Protein AF-A0A6V7L3B4-F1 (afdb_monomer)

Mean predicted aligned error: 3.83 Å

Radius of gyration: 18.86 Å; Cα contacts (8 Å, |Δi|>4): 214; chains: 1; bounding box: 35×42×60 Å

Organism: NCBI:txid1563983

InterPro domains:
  IPR006900 Sec23/Sec24, helical domain [PF04815] (103-175)
  IPR012990 Sec23/Sec24, beta-sandwich [PF08033] (1-89)
  IPR036175 Sec23/Sec24 helical domain superfamily [SSF81811] (103-176)
  IPR037364 Protein transport protein Sec23 [PTHR11141] (1-176)

Nearest PDB structures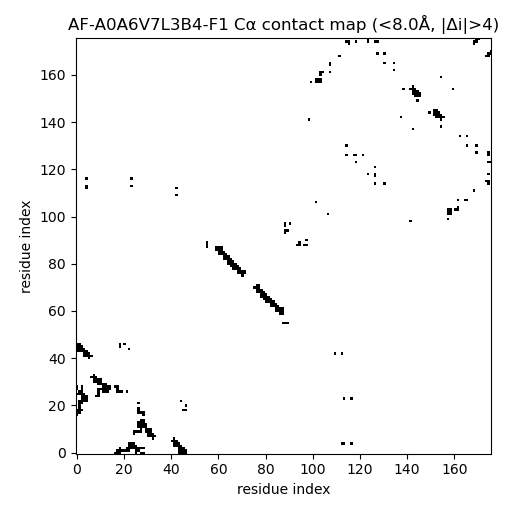 (foldseek):
  5kyn-assembly1_A  TM=9.825E-01  e=1.575E-20  Homo sapiens
  3eg9-assembly1_A  TM=9.794E-01  e=1.398E-19  Homo sapiens
  3efo-assembly1_A  TM=9.919E-01  e=1.680E-18  Homo sapiens
  5kyw-assembly1_A  TM=9.911E-01  e=1.488E-18  Homo sapiens
  5kyn-assembly2_B  TM=9.860E-01  e=6.006E-18  Homo sapiens

Solvent-accessible surface area (backbone atoms only — not comparable to full-atom values): 10643 Å² total; per-residue (Å²): 48,11,16,34,51,54,83,60,42,63,66,64,40,74,56,95,61,35,34,88,64,65,38,76,53,27,60,18,78,44,67,47,58,94,67,83,57,97,81,64,73,68,49,76,43,74,69,85,82,74,57,92,86,57,77,79,63,83,97,51,57,55,70,51,75,48,77,48,76,46,72,43,97,86,69,47,78,47,75,50,75,49,76,49,73,44,78,73,74,52,70,90,84,34,42,66,62,57,57,72,66,48,55,36,68,63,50,48,53,53,50,47,55,52,47,41,60,45,47,76,78,43,59,50,71,58,45,47,54,49,53,54,52,52,51,51,54,49,47,70,72,68,36,48,63,53,88,98,37,82,88,55,57,45,58,55,80,61,49,55,58,36,64,56,51,52,59,48,50,69,69,27,84,75,58,99

Structure (mmCIF, N/CA/C/O backbone):
data_AF-A0A6V7L3B4-F1
#
_entry.id   AF-A0A6V7L3B4-F1
#
loop_
_atom_site.group_PDB
_atom_site.id
_atom_site.type_symbol
_atom_site.label_atom_id
_atom_site.label_alt_id
_atom_site.label_comp_id
_atom_site.label_asym_id
_atom_site.label_entity_id
_atom_site.label_seq_id
_atom_site.pdbx_PDB_ins_code
_atom_site.Cartn_x
_atom_site.Cartn_y
_atom_site.Cartn_z
_atom_site.occupancy
_atom_site.B_iso_or_equiv
_atom_site.auth_seq_id
_atom_site.auth_comp_id
_atom_s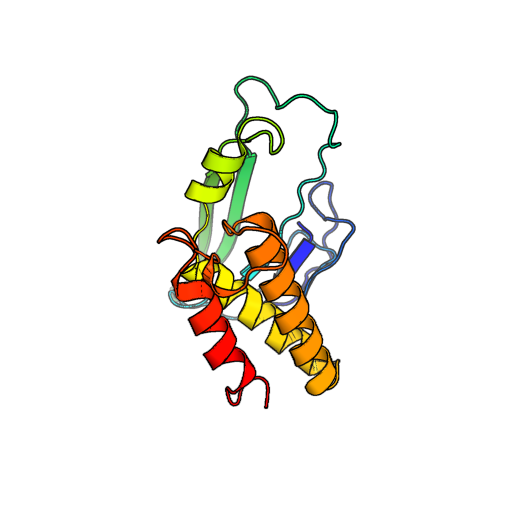ite.auth_asym_id
_atom_site.auth_atom_id
_atom_site.pdbx_PDB_model_num
ATOM 1 N N . VAL A 1 1 ? -4.783 10.295 3.464 1.00 96.50 1 VAL A N 1
ATOM 2 C CA . VAL A 1 1 ? -4.992 8.865 3.799 1.00 96.50 1 VAL A CA 1
ATOM 3 C C . VAL A 1 1 ? -6.111 8.366 2.918 1.00 96.50 1 VAL A C 1
ATOM 5 O O . VAL A 1 1 ? -7.237 8.808 3.092 1.00 96.50 1 VAL A O 1
ATOM 8 N N . SER A 1 2 ? -5.782 7.519 1.951 1.00 97.94 2 SER A N 1
ATOM 9 C CA . SER A 1 2 ? -6.724 7.034 0.936 1.00 97.94 2 SER A CA 1
ATOM 10 C C . SER A 1 2 ? -7.669 5.974 1.503 1.00 97.94 2 SER A C 1
ATOM 12 O O . SER A 1 2 ? -8.846 5.929 1.158 1.00 97.94 2 SER A O 1
ATOM 14 N N . GLY A 1 3 ? -7.180 5.152 2.434 1.00 98.06 3 GLY A N 1
ATOM 15 C CA . GLY A 1 3 ? -8.025 4.248 3.207 1.00 98.06 3 GLY A CA 1
ATOM 16 C C . GLY A 1 3 ? -7.291 3.026 3.740 1.00 98.06 3 GLY A C 1
ATOM 17 O O . GLY A 1 3 ? -6.057 3.003 3.792 1.00 98.06 3 GLY A O 1
ATOM 18 N N . ALA A 1 4 ? -8.062 2.028 4.170 1.00 98.31 4 ALA A N 1
ATOM 19 C CA . ALA A 1 4 ? -7.559 0.824 4.822 1.00 98.31 4 ALA A CA 1
ATOM 20 C C . ALA A 1 4 ? -8.152 -0.461 4.224 1.00 98.31 4 ALA A C 1
ATOM 22 O O . ALA A 1 4 ? -9.321 -0.490 3.851 1.00 98.31 4 ALA A O 1
ATOM 23 N N . ILE A 1 5 ? -7.373 -1.546 4.202 1.00 98.44 5 ILE A N 1
ATOM 24 C CA . ILE A 1 5 ? -7.853 -2.905 3.895 1.00 98.44 5 ILE A CA 1
ATOM 25 C C . ILE A 1 5 ? -7.414 -3.852 5.018 1.00 98.44 5 ILE A C 1
ATOM 27 O O . ILE A 1 5 ? -6.217 -4.095 5.239 1.00 98.44 5 ILE A O 1
ATOM 31 N N . GLY A 1 6 ? -8.391 -4.389 5.744 1.00 97.00 6 GLY A N 1
ATOM 32 C CA . GLY A 1 6 ? -8.196 -5.264 6.896 1.00 97.00 6 GLY A CA 1
ATOM 33 C C . GLY A 1 6 ? -9.497 -5.474 7.681 1.00 97.00 6 GLY A C 1
ATOM 34 O O . GLY A 1 6 ? -10.546 -4.996 7.256 1.00 97.00 6 GLY A O 1
ATOM 35 N N . PRO A 1 7 ? -9.444 -6.171 8.829 1.00 97.06 7 PRO A N 1
ATOM 36 C CA . PRO A 1 7 ? -10.619 -6.516 9.631 1.00 97.06 7 PRO A CA 1
ATOM 37 C C . PRO A 1 7 ? -11.093 -5.327 10.485 1.00 97.06 7 PRO A C 1
ATOM 39 O O . PRO A 1 7 ? -11.047 -5.358 11.716 1.00 97.06 7 PRO A O 1
ATOM 42 N N . CYS A 1 8 ? -11.509 -4.248 9.829 1.00 97.75 8 CYS A N 1
ATOM 43 C CA . CYS A 1 8 ? -12.008 -3.042 10.473 1.00 97.75 8 CYS A CA 1
ATOM 44 C C . CYS A 1 8 ? -13.249 -2.490 9.779 1.00 97.75 8 CYS A C 1
ATOM 46 O O . CYS A 1 8 ? -13.653 -2.958 8.722 1.00 97.75 8 CYS A O 1
ATOM 48 N N . VAL A 1 9 ? -13.864 -1.489 10.402 1.00 98.00 9 VAL A N 1
ATOM 49 C CA . VAL A 1 9 ? -14.983 -0.732 9.837 1.00 98.00 9 VAL A CA 1
ATOM 50 C C . VAL A 1 9 ? -14.648 0.752 9.918 1.00 98.00 9 VAL A C 1
ATOM 52 O O . VAL A 1 9 ? -14.089 1.210 10.917 1.00 98.00 9 VAL A O 1
ATOM 55 N N . SER A 1 10 ? -14.969 1.503 8.865 1.00 97.62 10 SER A N 1
ATOM 56 C CA . SER A 1 10 ? -14.828 2.962 8.846 1.00 97.62 10 SER A CA 1
ATOM 57 C C . SER A 1 10 ? -15.728 3.607 9.904 1.00 97.62 10 SER A C 1
ATOM 59 O O . SER A 1 10 ? -16.882 3.214 10.067 1.00 97.62 10 SER A O 1
ATOM 61 N N . LEU A 1 11 ? -15.216 4.609 10.621 1.00 97.94 11 LEU A N 1
ATOM 62 C CA . LEU A 1 11 ? -16.025 5.434 11.527 1.00 97.94 11 LEU A CA 1
ATOM 63 C C . LEU A 1 11 ? -16.576 6.696 10.847 1.00 97.94 11 LEU A C 1
ATOM 65 O O . LEU A 1 11 ? -17.219 7.507 11.507 1.00 97.94 11 LEU A O 1
ATOM 69 N N . GLY A 1 12 ? -16.298 6.904 9.555 1.00 97.06 12 GLY A N 1
ATOM 70 C CA . GLY A 1 12 ? -16.779 8.070 8.805 1.00 97.06 12 GLY A CA 1
ATOM 71 C C . GLY A 1 12 ? -16.223 9.416 9.288 1.00 97.06 12 GLY A C 1
ATOM 72 O O . GLY A 1 12 ? -16.688 10.466 8.851 1.00 97.06 12 GLY A O 1
ATOM 73 N N . VAL A 1 13 ? -15.223 9.411 10.177 1.00 97.56 13 VAL A N 1
ATOM 74 C CA . VAL A 1 13 ? -14.600 10.629 10.709 1.00 97.56 13 VAL A CA 1
ATOM 75 C C . VAL A 1 13 ? -13.801 11.309 9.604 1.00 97.56 13 VAL A C 1
ATOM 77 O O . VAL A 1 13 ? -12.819 10.746 9.114 1.00 97.56 13 VAL A O 1
ATOM 80 N N . LYS A 1 14 ? -14.231 12.512 9.219 1.00 95.62 14 LYS A N 1
ATOM 81 C CA . LYS A 1 14 ? -13.556 13.365 8.236 1.00 95.62 14 LYS A CA 1
ATOM 82 C C . LYS A 1 14 ? -12.449 14.192 8.896 1.00 95.62 14 LYS A C 1
ATOM 84 O O . LYS A 1 14 ? -12.420 14.369 10.112 1.00 95.62 14 LYS A O 1
ATOM 89 N N . GLY A 1 15 ? -11.536 14.712 8.086 1.00 93.56 15 GLY A N 1
ATOM 90 C CA . GLY A 1 15 ? -10.470 15.595 8.544 1.00 93.56 15 GLY A CA 1
ATOM 91 C C . GLY A 1 15 ? -9.480 15.924 7.429 1.00 93.56 15 GLY A C 1
ATOM 92 O O . GLY A 1 15 ? -9.548 15.313 6.364 1.00 93.56 15 GLY A O 1
ATOM 93 N N . PRO A 1 16 ? -8.522 16.832 7.677 1.00 95.81 16 PRO A N 1
ATOM 94 C CA . PRO A 1 16 ? -7.563 17.286 6.663 1.00 95.81 16 PRO A CA 1
ATOM 95 C C . PRO A 1 16 ? -6.618 16.177 6.178 1.00 95.81 16 PRO A C 1
ATOM 97 O O . PRO A 1 16 ? -5.980 16.308 5.143 1.00 95.81 16 PRO A O 1
ATOM 100 N N . ALA A 1 17 ? -6.509 15.083 6.936 1.00 95.31 17 ALA A N 1
ATOM 101 C CA . ALA A 1 17 ? -5.707 13.924 6.569 1.00 95.31 17 ALA A CA 1
ATOM 102 C C . ALA A 1 17 ? -6.468 12.901 5.706 1.00 95.31 17 ALA A C 1
ATOM 104 O O . ALA A 1 17 ? -5.860 11.920 5.279 1.00 95.31 17 ALA A O 1
ATOM 105 N N . VAL A 1 18 ? -7.776 13.062 5.478 1.00 97.31 18 VAL A N 1
ATOM 106 C CA . VAL A 1 18 ? -8.554 12.156 4.617 1.00 97.31 18 VAL A CA 1
ATOM 107 C C . VAL A 1 18 ? -8.263 12.501 3.163 1.00 97.31 18 VAL A C 1
ATOM 109 O O . VAL A 1 18 ? -8.347 13.663 2.788 1.00 97.31 18 VAL A O 1
ATOM 112 N N . GLY A 1 19 ? -7.853 11.499 2.385 1.00 94.69 19 GLY A N 1
ATOM 113 C CA . GLY A 1 19 ? -7.540 11.680 0.971 1.00 94.69 19 GLY A CA 1
ATOM 114 C C . GLY A 1 19 ? -8.788 11.727 0.100 1.00 94.69 19 GLY A C 1
ATOM 115 O O . GLY A 1 19 ? -9.828 11.196 0.491 1.00 94.69 19 GLY A O 1
ATOM 116 N N . GLU A 1 20 ? -8.674 12.348 -1.071 1.00 92.19 20 GLU A N 1
ATOM 117 C CA . GLU A 1 20 ? -9.775 12.429 -2.041 1.00 92.19 20 GLU A CA 1
ATOM 118 C C . GLU A 1 20 ? -9.952 11.108 -2.795 1.00 92.19 20 GLU A C 1
ATOM 120 O O . GLU A 1 20 ? -11.076 10.666 -3.033 1.00 92.19 20 GLU A O 1
ATOM 125 N N . GLN A 1 21 ? -8.842 10.441 -3.131 1.00 93.69 21 GLN A N 1
ATOM 126 C CA . GLN A 1 21 ? -8.881 9.136 -3.776 1.00 93.69 21 GLN A CA 1
ATOM 127 C C . GLN A 1 21 ? -9.072 8.039 -2.725 1.00 93.69 21 GLN A C 1
ATOM 129 O O . GLN A 1 21 ? -8.138 7.671 -2.008 1.00 93.69 21 GLN A O 1
ATOM 134 N N . GLU A 1 22 ? -10.278 7.479 -2.659 1.00 94.56 22 GLU A N 1
ATOM 135 C CA . GLU A 1 22 ? -10.586 6.391 -1.732 1.00 94.56 22 GLU A CA 1
ATOM 136 C C . GLU A 1 22 ? -9.998 5.047 -2.196 1.00 94.56 22 GLU A C 1
ATOM 138 O O . GLU A 1 22 ? -10.007 4.706 -3.383 1.00 94.56 22 GLU A O 1
ATOM 143 N N . VAL A 1 23 ? -9.474 4.278 -1.236 1.00 96.25 23 VAL A N 1
ATOM 144 C CA . VAL A 1 23 ? -8.979 2.905 -1.420 1.00 96.25 23 VAL A CA 1
ATOM 145 C C . VAL A 1 23 ? -9.461 2.040 -0.259 1.00 96.25 23 VAL A C 1
ATOM 147 O O . VAL A 1 23 ? -9.177 2.344 0.899 1.00 96.25 23 VAL A O 1
ATOM 150 N N . GLY A 1 24 ? -10.132 0.925 -0.553 1.00 96.44 24 GLY A N 1
ATOM 151 C CA . GLY A 1 24 ? -10.655 0.044 0.490 1.00 96.44 24 GLY A CA 1
ATOM 152 C C . GLY A 1 24 ? -11.734 0.733 1.327 1.00 96.44 24 GLY A C 1
ATOM 153 O O . GLY A 1 24 ? -12.600 1.433 0.808 1.00 96.44 24 GLY A O 1
ATOM 154 N N . LEU A 1 25 ? -11.639 0.583 2.647 1.00 97.00 25 LEU A N 1
ATOM 155 C CA . LEU A 1 25 ? -12.455 1.298 3.626 1.00 97.00 25 LEU A CA 1
ATOM 156 C C . LEU A 1 25 ? -11.932 2.734 3.785 1.00 97.00 25 LEU A C 1
ATOM 158 O O . LEU A 1 25 ? -11.266 3.062 4.770 1.00 97.00 25 LEU A O 1
ATOM 162 N N . GLY A 1 26 ? -12.169 3.556 2.763 1.00 97.25 26 GLY A N 1
ATOM 163 C CA . GLY A 1 26 ? -11.716 4.941 2.655 1.00 97.25 26 GLY A CA 1
ATOM 164 C C . GLY A 1 26 ? -12.617 5.967 3.343 1.00 97.25 26 GLY A C 1
ATOM 165 O O . GLY A 1 26 ? -13.410 5.656 4.239 1.00 97.25 26 GLY A O 1
ATOM 166 N N . GLY A 1 27 ? -12.432 7.232 2.955 1.00 97.38 27 GLY A N 1
ATOM 167 C CA . GLY A 1 27 ? -13.294 8.338 3.372 1.00 97.38 27 GLY A CA 1
ATOM 168 C C . GLY A 1 27 ? -13.226 8.679 4.861 1.00 97.38 27 GLY A C 1
ATOM 169 O O . GLY A 1 27 ? -14.115 9.367 5.368 1.00 97.38 27 GLY A O 1
ATOM 170 N N . THR A 1 28 ? -12.206 8.207 5.577 1.00 98.31 28 THR A N 1
ATOM 171 C CA . THR A 1 28 ? -12.035 8.446 7.010 1.00 98.31 28 THR A CA 1
ATOM 172 C C . THR A 1 28 ? -10.566 8.473 7.428 1.00 98.31 28 THR A C 1
ATOM 174 O O . THR A 1 28 ? -9.691 7.981 6.719 1.00 98.31 28 THR A O 1
ATOM 177 N N . C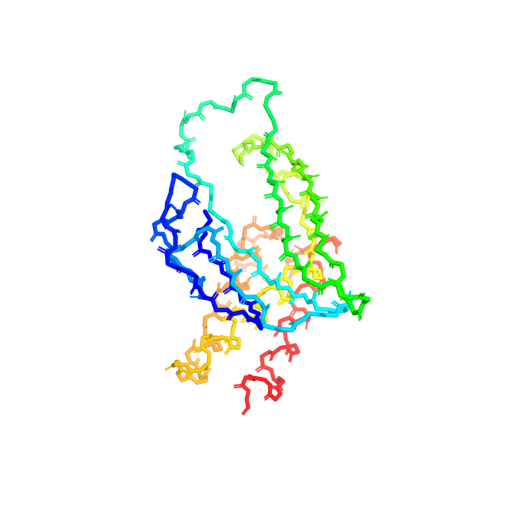YS A 1 29 ? -10.290 9.043 8.602 1.00 97.19 29 CYS A N 1
ATOM 178 C CA . CYS A 1 29 ? -9.018 8.905 9.310 1.00 97.19 29 CYS A CA 1
ATOM 179 C C . CYS A 1 29 ? -9.122 8.031 10.573 1.00 97.19 29 CYS A C 1
ATOM 181 O O . CYS A 1 29 ? -8.154 7.945 11.330 1.00 97.19 29 CYS A O 1
ATOM 183 N N . GLN A 1 30 ? -10.276 7.394 10.822 1.00 98.38 30 GLN A N 1
ATOM 184 C CA . GLN A 1 30 ? -10.487 6.522 11.977 1.00 98.38 30 GLN A CA 1
ATOM 185 C C . GLN A 1 30 ? -11.259 5.253 11.612 1.00 98.38 30 GLN A C 1
ATOM 187 O O . GLN A 1 30 ? -12.294 5.292 10.949 1.00 98.38 30 GLN A O 1
ATOM 192 N N . TRP A 1 31 ? -10.788 4.125 12.137 1.00 98.62 31 TRP A N 1
ATOM 193 C CA . TRP A 1 31 ? -11.412 2.818 11.960 1.00 98.62 31 TRP A CA 1
ATOM 194 C C . TRP A 1 31 ? -11.645 2.152 13.307 1.00 98.62 31 TRP A C 1
ATOM 196 O O . TRP A 1 31 ? -10.846 2.291 14.236 1.00 98.62 31 TRP A O 1
ATOM 206 N N . LYS A 1 32 ? -12.725 1.378 13.393 1.00 98.50 32 LYS A N 1
ATOM 207 C CA . LYS A 1 32 ? -13.022 0.520 14.534 1.00 98.50 32 LYS A CA 1
ATOM 208 C C . LYS A 1 32 ? -12.595 -0.909 14.237 1.00 98.50 32 LYS A C 1
ATOM 210 O O . LYS A 1 32 ? -12.979 -1.486 13.223 1.00 98.50 32 LYS A O 1
ATOM 215 N N . PHE A 1 33 ? -11.862 -1.485 15.180 1.00 98.31 33 PHE A N 1
ATOM 216 C CA . PHE A 1 33 ? -11.543 -2.906 15.242 1.00 98.31 33 PHE A CA 1
ATOM 217 C C . PHE A 1 33 ? -12.304 -3.489 16.431 1.00 98.31 33 PHE A C 1
ATOM 219 O O . PHE A 1 33 ? -12.021 -3.134 17.574 1.00 98.31 33 PHE A O 1
ATOM 226 N N . CYS A 1 34 ? -13.306 -4.336 16.181 1.00 97.12 34 CYS A N 1
ATOM 227 C CA . CYS A 1 34 ? -14.100 -4.939 17.262 1.00 97.12 34 CYS A CA 1
ATOM 228 C C . CYS A 1 34 ? -13.313 -6.003 18.039 1.00 97.12 34 CYS A C 1
ATOM 230 O O . CYS A 1 34 ? -13.571 -6.222 19.218 1.00 97.12 34 CYS A O 1
ATOM 232 N N . SER A 1 35 ? -12.345 -6.636 17.381 1.00 96.00 35 SER A N 1
ATOM 233 C CA . SER A 1 35 ? -11.369 -7.536 17.981 1.00 96.00 35 SER A CA 1
ATOM 234 C C . SER A 1 35 ? -10.024 -7.317 17.299 1.00 96.00 35 SER A C 1
ATOM 236 O O . SER A 1 35 ? -9.966 -7.061 16.095 1.00 96.00 35 SER A O 1
ATOM 238 N N . LEU A 1 36 ? -8.947 -7.393 18.071 1.00 96.69 36 LEU A N 1
ATOM 239 C CA . LEU A 1 36 ? -7.584 -7.327 17.566 1.00 96.69 36 LEU A CA 1
ATOM 240 C C . LEU A 1 36 ? -6.679 -8.201 18.429 1.00 96.69 36 LEU A C 1
ATOM 242 O O . LEU A 1 36 ? -6.847 -8.303 19.643 1.00 96.69 36 LEU A O 1
ATOM 246 N N . THR A 1 37 ? -5.704 -8.818 17.784 1.00 97.38 37 THR A N 1
ATOM 247 C CA . THR A 1 37 ? -4.670 -9.643 18.409 1.00 97.38 37 THR A CA 1
ATOM 248 C C . THR A 1 37 ? -3.296 -9.077 18.044 1.00 97.38 37 THR A C 1
ATOM 250 O O . THR A 1 37 ? -3.203 -8.236 17.145 1.00 97.38 37 THR A O 1
ATOM 253 N N . PRO A 1 38 ? -2.203 -9.529 18.683 1.00 97.50 38 PRO A N 1
ATOM 254 C CA . PRO A 1 38 ? -0.857 -9.125 18.282 1.00 97.50 38 PRO A CA 1
ATOM 255 C C . PRO A 1 38 ? -0.496 -9.440 16.819 1.00 97.50 38 PRO A C 1
ATOM 257 O O . PRO A 1 38 ? 0.402 -8.795 16.288 1.00 97.50 38 PRO A O 1
ATOM 260 N N . SER A 1 39 ? -1.183 -10.386 16.165 1.00 97.75 39 SER A N 1
ATOM 261 C CA . SER A 1 39 ? -0.984 -10.728 14.748 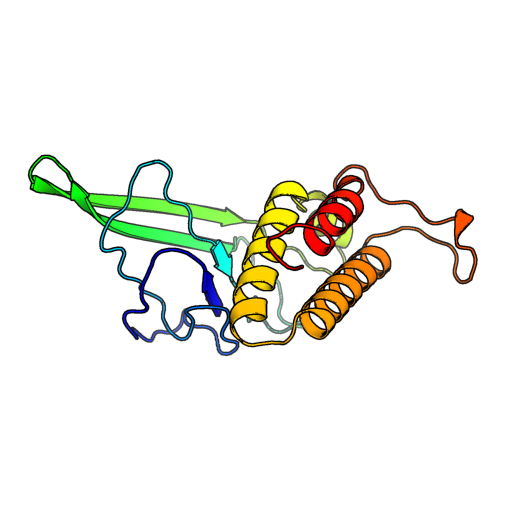1.00 97.75 39 SER A CA 1
ATOM 262 C C . SER A 1 39 ? -1.920 -9.980 13.788 1.00 97.75 39 SER A C 1
ATOM 264 O O . SER A 1 39 ? -1.766 -10.080 12.569 1.00 97.75 39 SER A O 1
ATOM 266 N N . THR A 1 40 ? -2.881 -9.198 14.293 1.00 97.94 40 THR A N 1
ATOM 267 C CA . THR A 1 40 ? -3.787 -8.415 13.444 1.00 97.94 40 THR A CA 1
ATOM 268 C C . THR A 1 40 ? -3.003 -7.366 12.656 1.00 97.94 40 THR A C 1
ATOM 270 O O . THR A 1 40 ? -2.361 -6.495 13.235 1.00 97.94 40 THR A O 1
ATOM 273 N N . THR A 1 41 ? -3.096 -7.418 11.324 1.00 98.12 41 THR A N 1
ATOM 274 C CA . THR A 1 41 ? -2.414 -6.480 10.420 1.00 98.12 41 THR A CA 1
ATOM 275 C C . THR A 1 41 ? -3.388 -5.870 9.421 1.00 98.12 41 THR A C 1
ATOM 277 O O . THR A 1 41 ? -4.119 -6.587 8.730 1.00 98.12 41 THR A O 1
ATOM 280 N N . THR A 1 42 ? -3.338 -4.547 9.285 1.00 97.88 42 THR A N 1
ATOM 281 C CA . THR A 1 42 ? -4.155 -3.762 8.350 1.00 97.88 42 THR A CA 1
ATOM 282 C C . THR A 1 42 ? -3.251 -3.038 7.368 1.00 97.88 42 THR A C 1
ATOM 284 O O . THR A 1 42 ? -2.249 -2.455 7.773 1.00 97.88 42 THR A O 1
ATOM 287 N N . ALA A 1 43 ? -3.609 -3.069 6.087 1.00 98.50 43 ALA A N 1
ATOM 288 C CA . ALA A 1 43 ? -2.944 -2.274 5.068 1.00 98.50 43 ALA A CA 1
ATOM 289 C C . ALA A 1 43 ? -3.533 -0.867 5.082 1.00 98.50 43 ALA A C 1
ATOM 291 O O . ALA A 1 43 ? -4.751 -0.722 5.018 1.00 98.50 43 ALA A O 1
ATOM 292 N N . LEU A 1 44 ? -2.678 0.149 5.167 1.00 98.25 44 LEU A N 1
ATOM 293 C CA . LEU A 1 44 ? -3.067 1.552 5.069 1.00 98.25 44 LEU A CA 1
ATOM 294 C C . LEU A 1 44 ? -2.452 2.146 3.809 1.00 98.25 44 LEU A C 1
ATOM 296 O O . LEU A 1 44 ? -1.251 2.010 3.576 1.00 98.25 44 LEU A O 1
ATOM 300 N N . PHE A 1 45 ? -3.290 2.797 3.011 1.00 98.12 45 PHE A N 1
ATOM 301 C CA . PHE A 1 45 ? -2.912 3.402 1.744 1.00 98.12 45 PHE A CA 1
ATOM 302 C C . PHE A 1 45 ? -2.874 4.919 1.893 1.00 98.12 45 PHE A C 1
ATOM 304 O O . PHE A 1 45 ? -3.774 5.545 2.465 1.00 98.12 45 PHE A O 1
ATOM 311 N N . PHE A 1 46 ? -1.805 5.510 1.377 1.00 97.25 46 PHE A N 1
ATOM 312 C CA . PHE A 1 46 ? -1.531 6.934 1.476 1.00 97.25 46 PHE A CA 1
ATOM 313 C C . PHE A 1 46 ? -1.314 7.506 0.083 1.00 97.25 46 PHE A C 1
ATOM 315 O O . PHE A 1 46 ? -0.787 6.835 -0.801 1.00 97.25 46 PHE A O 1
ATOM 322 N N . GLU A 1 47 ? -1.669 8.772 -0.067 1.00 93.94 47 GLU A N 1
ATOM 323 C CA . GLU A 1 47 ? -1.393 9.567 -1.252 1.00 93.94 47 GLU A CA 1
ATOM 324 C C . GLU A 1 47 ? -0.494 10.741 -0.865 1.00 93.94 47 GLU A C 1
ATOM 326 O O . GLU A 1 47 ? -0.593 11.285 0.240 1.00 93.94 47 GLU A O 1
ATOM 331 N N . VAL A 1 48 ? 0.403 11.113 -1.773 1.00 91.69 48 VAL A N 1
ATOM 332 C CA . VAL A 1 48 ? 1.216 12.321 -1.639 1.00 91.69 48 VAL A CA 1
ATOM 333 C C . VAL A 1 48 ? 0.453 13.451 -2.319 1.00 91.69 48 VAL A C 1
ATOM 335 O O . VAL A 1 48 ? 0.281 13.428 -3.531 1.00 91.69 48 VAL A O 1
ATOM 338 N N . VAL A 1 49 ? -0.003 14.425 -1.531 1.00 90.00 49 VAL A N 1
ATOM 339 C CA . VAL A 1 49 ? -0.838 15.544 -2.012 1.00 90.00 49 VAL A CA 1
ATOM 340 C C . VAL A 1 49 ? -0.034 16.766 -2.458 1.00 90.00 49 VAL A C 1
ATOM 342 O O . VAL A 1 49 ? -0.593 17.704 -3.019 1.00 90.00 49 VAL A O 1
ATOM 345 N N . ASN A 1 50 ? 1.275 16.794 -2.191 1.00 84.44 50 ASN A N 1
ATOM 346 C CA . ASN A 1 50 ? 2.098 17.938 -2.567 1.00 84.44 50 ASN A CA 1
ATOM 347 C C . ASN A 1 50 ? 2.161 18.066 -4.096 1.00 84.44 50 ASN A C 1
ATOM 349 O O . ASN A 1 50 ? 2.352 17.069 -4.796 1.00 84.44 50 ASN A O 1
ATOM 353 N N . GLN A 1 51 ? 2.020 19.288 -4.613 1.00 78.69 51 GLN A N 1
ATOM 354 C CA . GLN A 1 51 ? 2.079 19.528 -6.054 1.00 78.69 51 GLN A CA 1
ATOM 355 C C . GLN A 1 51 ? 3.466 19.170 -6.600 1.00 78.69 51 GLN A C 1
ATOM 357 O O . GLN A 1 51 ? 4.474 19.414 -5.944 1.00 78.69 51 GLN A O 1
ATOM 362 N N . HIS A 1 52 ? 3.529 18.634 -7.822 1.00 73.19 52 HIS A N 1
ATOM 363 C CA . HIS A 1 52 ? 4.781 18.143 -8.414 1.00 73.19 52 HIS A CA 1
ATOM 364 C C . HIS A 1 52 ? 5.888 19.212 -8.498 1.00 73.19 52 HIS A C 1
ATOM 366 O O . HIS A 1 52 ? 7.061 18.883 -8.374 1.00 73.19 52 HIS A O 1
ATOM 372 N N . ALA A 1 53 ? 5.514 20.485 -8.669 1.00 74.75 53 ALA A N 1
ATOM 373 C CA . ALA A 1 53 ? 6.442 21.617 -8.729 1.00 74.75 53 ALA A CA 1
ATOM 374 C C . ALA A 1 53 ? 6.737 22.261 -7.359 1.00 74.75 53 ALA A C 1
ATOM 376 O O . ALA A 1 53 ? 7.553 23.178 -7.278 1.00 74.75 53 ALA A O 1
ATOM 377 N N . ALA A 1 54 ? 6.064 21.834 -6.287 1.00 80.88 54 ALA A N 1
ATOM 378 C CA . ALA A 1 54 ? 6.278 22.406 -4.966 1.00 80.88 54 ALA A CA 1
ATOM 379 C C . ALA A 1 54 ? 7.605 21.898 -4.373 1.00 80.88 54 ALA A C 1
ATOM 381 O O . ALA A 1 54 ? 7.902 20.703 -4.463 1.00 80.88 54 ALA A O 1
ATOM 382 N N . PRO A 1 55 ? 8.404 22.775 -3.737 1.00 79.44 55 PRO A N 1
ATOM 383 C CA . PRO A 1 55 ? 9.677 22.372 -3.159 1.00 79.44 55 PRO A CA 1
ATOM 384 C C . PRO A 1 55 ? 9.470 21.340 -2.047 1.00 79.44 55 PRO A C 1
ATOM 386 O O . PRO A 1 55 ? 8.467 21.360 -1.326 1.00 79.44 55 PRO A O 1
ATOM 389 N N . ILE A 1 56 ? 10.452 20.453 -1.874 1.00 81.06 56 ILE A N 1
ATOM 390 C CA . ILE A 1 56 ? 10.488 19.565 -0.711 1.00 81.06 56 ILE A CA 1
ATOM 391 C C . ILE A 1 56 ? 10.558 20.433 0.555 1.00 81.06 56 ILE A C 1
ATOM 393 O O . ILE A 1 56 ? 11.416 21.319 0.624 1.00 81.06 56 ILE A O 1
ATOM 397 N N . PRO A 1 57 ? 9.709 20.185 1.569 1.00 77.69 57 PRO A N 1
ATOM 398 C CA . PRO A 1 57 ? 9.772 20.911 2.832 1.00 77.69 57 PRO A CA 1
ATOM 399 C C . PRO A 1 57 ? 11.181 20.850 3.441 1.00 77.69 57 PRO A C 1
ATOM 401 O O . PRO A 1 57 ? 11.679 19.767 3.759 1.00 77.69 57 PRO A O 1
ATOM 404 N N . GLN A 1 58 ? 11.836 22.005 3.598 1.00 69.75 58 GLN A N 1
ATOM 405 C CA . GLN A 1 58 ? 13.199 22.080 4.134 1.00 69.75 58 GLN A CA 1
ATOM 406 C C . GLN A 1 58 ? 13.264 21.489 5.548 1.00 69.75 58 GLN A C 1
ATOM 408 O O . GLN A 1 58 ? 12.471 21.846 6.416 1.00 69.75 58 GLN A O 1
ATOM 413 N N . GLY A 1 59 ? 14.192 20.552 5.773 1.00 69.00 59 GLY A N 1
ATOM 414 C CA . GLY A 1 59 ? 14.352 19.854 7.057 1.00 69.00 59 GLY A CA 1
ATOM 415 C C . GLY A 1 59 ? 13.183 18.934 7.446 1.00 69.00 59 GLY A C 1
ATOM 416 O O . GLY A 1 59 ? 13.221 18.317 8.510 1.00 69.00 59 GLY A O 1
ATOM 417 N N . GLY A 1 60 ? 12.153 18.823 6.602 1.00 73.31 60 GLY A N 1
ATOM 418 C CA . GLY A 1 60 ? 10.948 18.055 6.876 1.00 73.31 60 GLY A CA 1
ATOM 419 C C . GLY A 1 60 ? 11.085 16.583 6.496 1.00 73.31 60 GLY A C 1
ATOM 420 O O . GLY A 1 60 ? 11.648 16.227 5.463 1.00 73.31 60 GLY A O 1
ATOM 421 N N . ARG A 1 61 ? 10.500 15.711 7.317 1.00 87.81 61 ARG A N 1
ATOM 422 C CA . ARG A 1 61 ? 10.207 14.315 6.971 1.00 87.81 61 ARG A CA 1
ATOM 423 C C . ARG A 1 61 ? 8.699 14.145 6.851 1.00 87.81 61 ARG A C 1
ATOM 425 O O . ARG A 1 61 ? 7.942 14.836 7.529 1.00 87.81 61 ARG A O 1
ATOM 432 N N . GLY A 1 62 ? 8.260 13.214 6.014 1.00 92.38 62 GLY A N 1
ATOM 433 C CA . GLY A 1 62 ? 6.879 12.754 6.037 1.00 92.38 62 GLY A CA 1
ATOM 434 C C . GLY A 1 62 ? 6.659 11.945 7.308 1.00 92.38 62 GLY A C 1
ATOM 435 O O . GLY A 1 62 ? 7.303 10.911 7.489 1.00 92.38 62 GLY A O 1
ATOM 436 N N . CYS A 1 63 ? 5.789 12.420 8.195 1.00 95.31 63 CYS A N 1
ATOM 437 C CA . CYS A 1 63 ? 5.486 11.770 9.468 1.00 95.31 63 CYS A CA 1
ATOM 438 C C . CYS A 1 63 ? 4.073 11.189 9.452 1.00 95.31 63 CYS A C 1
ATOM 440 O O . CYS A 1 63 ? 3.136 11.822 8.971 1.00 95.31 63 CYS A O 1
ATOM 442 N N . ILE A 1 64 ? 3.918 9.996 10.021 1.00 97.56 64 ILE A N 1
ATOM 443 C CA . ILE A 1 64 ? 2.624 9.341 10.217 1.00 97.56 64 ILE A CA 1
ATOM 444 C C . ILE A 1 64 ? 2.565 8.861 11.665 1.00 97.56 64 ILE A C 1
ATOM 446 O O . ILE A 1 64 ? 3.499 8.218 12.146 1.00 97.56 64 ILE A O 1
ATOM 450 N N . GLN A 1 65 ? 1.470 9.167 12.360 1.00 98.38 65 GLN A N 1
ATOM 451 C CA . GLN A 1 65 ? 1.221 8.699 13.718 1.00 98.38 65 GLN A CA 1
ATOM 452 C C . GLN A 1 65 ? -0.028 7.822 13.754 1.00 98.38 65 GLN A C 1
ATOM 454 O O . GLN A 1 65 ? -1.114 8.238 13.361 1.00 98.38 65 GLN A O 1
ATOM 459 N N . PHE A 1 66 ? 0.137 6.609 14.268 1.00 98.44 66 PHE A N 1
ATOM 460 C CA . PHE A 1 66 ? -0.935 5.664 14.526 1.00 98.44 66 PHE A CA 1
ATOM 461 C C . PHE A 1 66 ? -1.270 5.699 16.013 1.00 98.44 66 PHE A C 1
ATOM 463 O O . PHE A 1 66 ? -0.391 5.496 16.853 1.00 98.44 66 PHE A O 1
ATOM 470 N N . ILE A 1 67 ? -2.540 5.935 16.338 1.00 98.56 67 ILE A N 1
ATOM 471 C CA . ILE A 1 67 ? -3.055 5.919 17.710 1.00 98.56 67 ILE A CA 1
ATOM 472 C C . ILE A 1 67 ? -4.150 4.860 17.778 1.00 98.56 67 ILE A C 1
ATOM 474 O O . ILE A 1 67 ? -5.205 5.007 17.170 1.00 98.56 67 ILE A O 1
ATOM 478 N N . THR A 1 68 ? -3.902 3.781 18.514 1.00 98.56 68 THR A N 1
ATOM 479 C CA . THR A 1 68 ? -4.874 2.700 18.727 1.00 98.56 68 THR A CA 1
ATOM 480 C C . THR A 1 68 ? -5.331 2.707 20.177 1.00 98.56 68 THR A C 1
ATOM 482 O O . THR A 1 68 ? -4.556 2.381 21.078 1.00 98.56 68 THR A O 1
ATOM 485 N N . GLN A 1 69 ? -6.591 3.069 20.403 1.00 98.62 69 GLN A N 1
ATOM 486 C CA . GLN A 1 69 ? -7.237 2.981 21.711 1.00 98.62 69 GLN A CA 1
ATOM 487 C C . GLN A 1 69 ? -8.026 1.673 21.782 1.00 98.62 69 GLN A C 1
ATOM 489 O O . GLN A 1 69 ? -8.841 1.403 20.903 1.00 98.62 69 GLN A O 1
ATOM 494 N N . TYR A 1 70 ? -7.777 0.848 22.797 1.00 98.50 70 TYR A N 1
ATOM 495 C CA . TYR A 1 70 ? -8.414 -0.464 22.911 1.00 98.50 70 TYR A CA 1
ATOM 496 C C . TYR A 1 70 ? -8.610 -0.887 24.367 1.00 98.50 70 TYR A C 1
ATOM 498 O O . TYR A 1 70 ? -7.933 -0.405 25.279 1.00 98.50 70 TYR A O 1
ATOM 506 N N . GLN A 1 71 ? -9.548 -1.807 24.586 1.00 98.50 71 GLN A N 1
ATOM 507 C CA . GLN A 1 71 ? -9.693 -2.509 25.855 1.00 98.50 71 GLN A CA 1
ATOM 508 C C . GLN A 1 71 ? -8.796 -3.749 25.832 1.00 98.50 71 GLN A C 1
ATOM 510 O O . GLN A 1 71 ? -8.929 -4.608 24.965 1.00 98.50 71 GLN A O 1
ATOM 515 N N . HIS A 1 72 ? -7.856 -3.828 26.766 1.00 98.25 72 HIS A N 1
ATOM 516 C CA . HIS A 1 72 ? -7.020 -5.007 26.953 1.00 98.25 72 HIS A CA 1
ATOM 517 C C . HIS A 1 72 ? -7.834 -6.151 27.575 1.00 98.25 72 HIS A C 1
ATOM 519 O O . HIS A 1 72 ? -8.816 -5.902 28.271 1.00 98.25 72 HIS A O 1
ATOM 525 N N . SER A 1 73 ? -7.391 -7.400 27.408 1.00 97.81 73 SER A N 1
ATOM 526 C CA . SER A 1 73 ? -8.054 -8.587 27.979 1.00 97.81 73 SER A CA 1
ATOM 527 C C . SER A 1 73 ? -8.187 -8.553 29.507 1.00 97.81 73 SER A C 1
ATOM 529 O O . SER A 1 73 ? -9.069 -9.194 30.063 1.00 97.81 73 SER A O 1
ATOM 531 N N . SER A 1 74 ? -7.361 -7.758 30.192 1.00 98.19 74 SER A N 1
ATOM 532 C CA . SER A 1 74 ? -7.473 -7.495 31.634 1.00 98.19 74 SER A CA 1
ATOM 533 C C . SER A 1 74 ? -8.564 -6.479 32.013 1.00 98.19 74 SER A C 1
ATOM 535 O O . SER A 1 74 ? -8.665 -6.103 33.176 1.00 98.19 74 SER A O 1
ATOM 537 N N . GLY A 1 75 ? -9.324 -5.955 31.049 1.00 97.81 75 GLY A N 1
ATOM 538 C CA . GLY A 1 75 ? -10.341 -4.915 31.242 1.00 97.81 75 GLY A CA 1
ATOM 539 C C . GLY A 1 75 ? -9.807 -3.477 31.220 1.00 97.81 75 GLY A C 1
ATOM 540 O O . GLY A 1 75 ? -10.591 -2.540 31.072 1.00 97.81 75 GLY A O 1
ATOM 541 N N . GLN A 1 76 ? -8.486 -3.279 31.304 1.00 98.50 76 GLN A N 1
ATOM 542 C CA . GLN A 1 76 ? -7.857 -1.954 31.254 1.00 98.50 76 GLN A CA 1
ATOM 543 C C . GLN A 1 76 ? -8.021 -1.292 29.882 1.00 98.50 76 GLN A C 1
ATOM 545 O O . GLN A 1 76 ? -7.820 -1.928 28.847 1.00 98.50 76 GLN A O 1
ATOM 550 N N . ARG A 1 77 ? -8.282 0.019 29.863 1.00 98.50 77 ARG A N 1
ATOM 551 C CA . ARG A 1 77 ? -8.166 0.825 28.640 1.00 98.50 77 ARG A CA 1
ATOM 552 C C . ARG A 1 77 ? -6.699 1.144 28.376 1.00 98.50 77 ARG A C 1
ATOM 554 O O . ARG A 1 77 ? -5.990 1.583 29.277 1.00 98.50 77 ARG A O 1
ATOM 561 N N . ARG A 1 78 ? -6.244 0.924 27.145 1.00 98.56 78 ARG A N 1
ATOM 562 C CA . ARG A 1 78 ? -4.870 1.188 26.711 1.00 98.56 78 ARG A CA 1
ATOM 563 C C . ARG A 1 78 ? -4.857 2.046 25.459 1.00 98.56 78 ARG A C 1
ATOM 565 O O . ARG A 1 78 ? -5.753 1.962 24.621 1.00 98.56 78 ARG A O 1
ATOM 572 N N . ILE A 1 79 ? -3.793 2.831 25.329 1.00 98.69 79 ILE A N 1
ATOM 573 C CA . ILE A 1 79 ? -3.484 3.607 24.132 1.00 98.69 79 ILE A CA 1
ATOM 574 C C . ILE A 1 79 ? -2.112 3.157 23.648 1.00 98.69 79 ILE A C 1
ATOM 576 O O . ILE A 1 79 ? -1.127 3.258 24.376 1.00 98.69 79 ILE A O 1
ATOM 580 N N . ARG A 1 80 ? -2.048 2.639 22.423 1.00 98.56 80 ARG A N 1
ATOM 581 C CA . ARG A 1 80 ? -0.790 2.353 21.732 1.00 98.56 80 ARG A CA 1
ATOM 582 C C . ARG A 1 80 ? -0.548 3.453 20.711 1.00 98.56 80 ARG A C 1
ATOM 584 O O . ARG A 1 80 ? -1.398 3.685 19.855 1.00 98.56 80 ARG A O 1
ATOM 591 N N . VAL A 1 81 ? 0.606 4.103 20.803 1.00 98.75 81 VAL A N 1
ATOM 592 C CA . VAL A 1 81 ? 1.033 5.138 19.857 1.00 98.75 81 VAL A CA 1
ATOM 593 C C . VAL A 1 81 ? 2.255 4.636 19.102 1.00 98.75 81 VAL A C 1
ATOM 595 O O . VAL A 1 81 ? 3.168 4.059 19.688 1.00 98.75 81 VAL A O 1
ATOM 598 N N . THR A 1 82 ? 2.272 4.814 17.788 1.00 98.69 82 THR A N 1
ATOM 599 C CA . THR A 1 82 ? 3.427 4.506 16.942 1.00 98.69 82 THR A CA 1
AT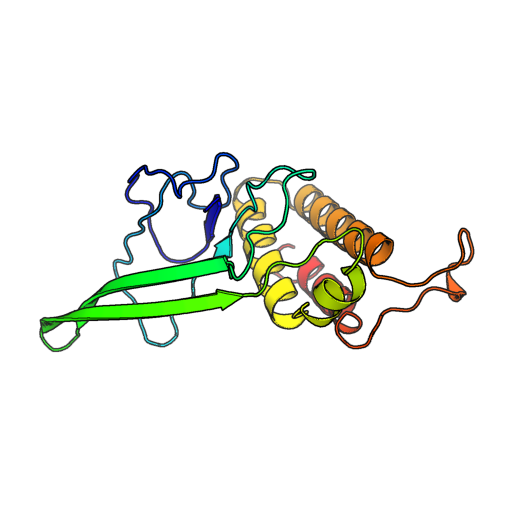OM 600 C C . THR A 1 82 ? 3.599 5.629 15.937 1.00 98.69 82 THR A C 1
ATOM 602 O O . THR A 1 82 ? 2.705 5.882 15.137 1.00 98.69 82 THR A O 1
ATOM 605 N N . THR A 1 83 ? 4.742 6.304 15.985 1.00 98.31 83 THR A N 1
ATOM 606 C CA . THR A 1 83 ? 5.080 7.391 15.061 1.00 98.31 83 THR A CA 1
ATOM 607 C C . THR A 1 83 ? 6.207 6.921 14.158 1.00 98.31 83 THR A C 1
ATOM 609 O O . THR A 1 83 ? 7.233 6.449 14.645 1.00 98.31 83 THR A O 1
ATOM 612 N N . VAL A 1 84 ? 6.027 7.052 12.848 1.00 97.44 84 VAL A N 1
ATOM 613 C CA . VAL A 1 84 ? 7.051 6.751 11.845 1.00 97.44 84 VAL A CA 1
ATOM 614 C C . VAL A 1 84 ? 7.341 7.991 11.015 1.00 97.44 84 VAL A C 1
ATOM 616 O O . VAL A 1 84 ? 6.462 8.821 10.793 1.00 97.44 84 VAL A O 1
ATOM 619 N N . ALA A 1 85 ? 8.579 8.100 10.543 1.00 95.94 85 ALA A N 1
ATOM 620 C CA . ALA A 1 85 ? 9.007 9.158 9.642 1.00 95.94 85 ALA A CA 1
ATOM 621 C C . ALA A 1 85 ? 9.738 8.562 8.433 1.00 95.94 85 ALA A C 1
ATOM 623 O O . ALA A 1 85 ? 10.456 7.564 8.562 1.00 95.94 85 ALA A O 1
ATOM 624 N N . ARG A 1 86 ? 9.563 9.171 7.261 1.00 94.38 86 ARG A N 1
ATOM 625 C CA . ARG A 1 86 ? 10.293 8.855 6.027 1.00 94.38 86 ARG A CA 1
ATOM 626 C C . ARG A 1 86 ? 10.794 10.140 5.384 1.00 94.38 86 ARG A C 1
ATOM 628 O O . ARG A 1 86 ? 10.153 11.184 5.489 1.00 94.38 86 ARG A O 1
ATOM 635 N N . ASN A 1 87 ? 11.963 10.071 4.760 1.00 91.88 87 ASN A N 1
ATOM 636 C CA . ASN A 1 87 ? 12.513 11.216 4.045 1.00 91.88 87 ASN A CA 1
ATOM 637 C C . ASN A 1 87 ? 11.683 11.478 2.788 1.00 91.88 87 ASN A C 1
ATOM 639 O O . ASN A 1 87 ? 11.245 10.541 2.121 1.00 91.88 87 ASN A O 1
ATOM 643 N N . TRP A 1 88 ? 11.495 12.752 2.466 1.00 91.00 88 TRP A N 1
ATOM 644 C CA . TRP A 1 88 ? 11.031 13.143 1.145 1.00 91.00 88 TRP A CA 1
ATOM 645 C C . TRP A 1 88 ? 12.158 12.965 0.127 1.00 91.00 88 TRP A C 1
ATOM 647 O O . TRP A 1 88 ? 13.332 13.110 0.466 1.00 91.00 88 TRP A O 1
ATOM 657 N N . ALA A 1 89 ? 11.794 12.663 -1.114 1.00 89.38 89 ALA A N 1
ATOM 658 C CA . ALA A 1 89 ? 12.721 12.572 -2.231 1.00 89.38 89 ALA A CA 1
ATOM 659 C C . ALA A 1 89 ? 12.058 13.146 -3.482 1.00 89.38 89 ALA A C 1
ATOM 661 O O . ALA A 1 89 ? 10.870 12.927 -3.721 1.00 89.38 89 ALA A O 1
ATOM 662 N N . ASP A 1 90 ? 12.835 13.880 -4.270 1.00 85.94 90 ASP A N 1
ATOM 663 C CA . ASP A 1 90 ? 12.393 14.412 -5.552 1.00 85.94 90 ASP A CA 1
ATOM 664 C C . ASP A 1 90 ? 12.599 13.328 -6.609 1.00 85.94 90 ASP A C 1
ATOM 666 O O . ASP A 1 90 ? 13.716 12.866 -6.840 1.00 85.94 90 ASP A O 1
ATOM 670 N N . ALA A 1 91 ? 11.513 12.899 -7.244 1.00 84.62 91 ALA A N 1
ATOM 671 C CA . ALA A 1 91 ? 11.562 11.833 -8.233 1.00 84.62 91 ALA A CA 1
ATOM 672 C C . ALA A 1 91 ? 12.354 12.208 -9.497 1.00 84.62 91 ALA A C 1
ATOM 674 O O . ALA A 1 91 ? 12.798 11.301 -10.197 1.00 84.62 91 ALA A O 1
ATOM 675 N N . SER A 1 92 ? 12.541 13.501 -9.791 1.00 85.50 92 SER A N 1
ATOM 676 C CA . SER A 1 92 ? 13.278 13.960 -10.975 1.00 85.50 92 SER A CA 1
ATOM 677 C C . SER A 1 92 ? 14.799 13.885 -10.800 1.00 85.50 92 SER A C 1
ATOM 679 O O . SER A 1 92 ? 15.515 13.564 -11.745 1.00 85.50 92 SER A O 1
ATOM 681 N N . THR A 1 93 ? 15.293 14.115 -9.583 1.00 86.50 93 THR A N 1
ATOM 682 C CA . THR A 1 93 ? 16.733 14.165 -9.272 1.00 86.50 93 THR A CA 1
ATOM 683 C C . THR A 1 93 ? 17.215 12.956 -8.469 1.00 86.50 93 THR A C 1
ATOM 685 O O . THR A 1 93 ? 18.375 12.562 -8.551 1.00 86.50 93 THR A O 1
ATOM 688 N N . SER A 1 94 ? 16.323 12.334 -7.699 1.00 86.88 94 SER A N 1
ATOM 689 C CA . SER A 1 94 ? 16.645 11.336 -6.674 1.00 86.88 94 SER A CA 1
ATOM 690 C C . SER A 1 94 ? 15.874 10.026 -6.862 1.00 86.88 94 SER A C 1
ATOM 692 O O . SER A 1 94 ? 15.561 9.335 -5.890 1.00 86.88 94 SER A O 1
ATOM 694 N N . LEU A 1 95 ? 15.576 9.643 -8.112 1.00 89.38 95 LEU A N 1
ATOM 695 C CA . LEU A 1 95 ? 14.853 8.400 -8.416 1.00 89.38 95 LEU A CA 1
ATOM 696 C C . LEU A 1 95 ? 15.550 7.159 -7.837 1.00 89.38 95 LEU A C 1
ATOM 698 O O . LEU A 1 95 ? 14.882 6.248 -7.356 1.00 89.38 95 LEU A O 1
ATOM 702 N N . HIS A 1 96 ? 16.884 7.148 -7.820 1.00 90.50 96 HIS A N 1
ATOM 703 C CA . HIS A 1 96 ? 17.679 6.071 -7.230 1.00 90.50 96 HIS A CA 1
ATOM 704 C C . HIS A 1 96 ? 17.427 5.911 -5.718 1.00 90.50 96 HIS A C 1
ATOM 706 O O . HIS A 1 96 ? 17.315 4.786 -5.242 1.00 90.50 96 HIS A O 1
ATOM 712 N N . HIS A 1 97 ? 17.255 7.006 -4.963 1.00 90.88 97 HIS A N 1
ATOM 713 C CA . HIS A 1 97 ? 16.908 6.949 -3.537 1.00 90.88 97 HIS A CA 1
ATOM 714 C C . HIS A 1 97 ? 15.501 6.385 -3.307 1.00 90.88 97 HIS A C 1
ATOM 716 O O . HIS A 1 97 ? 15.294 5.619 -2.368 1.00 90.88 97 HIS A O 1
ATOM 722 N N . ILE A 1 98 ? 14.540 6.732 -4.171 1.00 93.00 98 ILE A N 1
ATOM 723 C CA . ILE A 1 98 ? 13.181 6.169 -4.124 1.00 93.00 98 ILE A CA 1
ATOM 724 C C . ILE A 1 98 ? 13.225 4.673 -4.445 1.00 93.00 98 ILE A C 1
ATOM 726 O O . ILE A 1 98 ? 12.632 3.873 -3.726 1.00 93.00 98 ILE A O 1
ATOM 730 N N . SER A 1 99 ? 13.957 4.309 -5.500 1.00 94.69 99 SER A N 1
ATOM 731 C CA . SER A 1 99 ? 14.153 2.929 -5.940 1.00 94.69 99 SER A CA 1
ATOM 732 C C . SER A 1 99 ? 14.756 2.074 -4.826 1.00 94.69 99 SER A C 1
ATOM 734 O O . SER A 1 99 ? 14.188 1.046 -4.478 1.00 94.69 99 SER A O 1
ATOM 736 N N . ALA A 1 100 ? 15.829 2.539 -4.179 1.00 94.62 100 ALA A N 1
ATOM 737 C CA . ALA A 1 100 ? 16.474 1.837 -3.068 1.00 94.62 100 ALA A CA 1
ATOM 738 C C . ALA A 1 100 ? 15.569 1.665 -1.833 1.00 94.62 100 ALA A C 1
ATOM 740 O O . ALA A 1 100 ? 15.790 0.766 -1.027 1.00 94.62 100 ALA A O 1
ATOM 741 N N . GLY A 1 101 ? 14.548 2.514 -1.674 1.00 95.38 101 GLY A N 1
ATOM 742 C CA . GLY A 1 101 ? 13.557 2.411 -0.603 1.00 95.38 101 GLY A CA 1
ATOM 743 C C . GLY A 1 101 ? 12.413 1.430 -0.881 1.00 95.38 101 GLY A C 1
ATOM 744 O O . GLY A 1 101 ? 11.517 1.315 -0.044 1.00 95.38 101 GLY A O 1
ATOM 745 N N . PHE A 1 102 ? 12.396 0.767 -2.042 1.00 98.06 102 PHE A N 1
ATOM 746 C CA . PHE A 1 102 ? 11.343 -0.179 -2.401 1.00 98.06 102 PHE A CA 1
ATOM 747 C C . PHE A 1 102 ? 11.500 -1.510 -1.658 1.00 98.06 102 PHE A C 1
ATOM 749 O O . PHE A 1 102 ? 12.513 -2.195 -1.786 1.00 9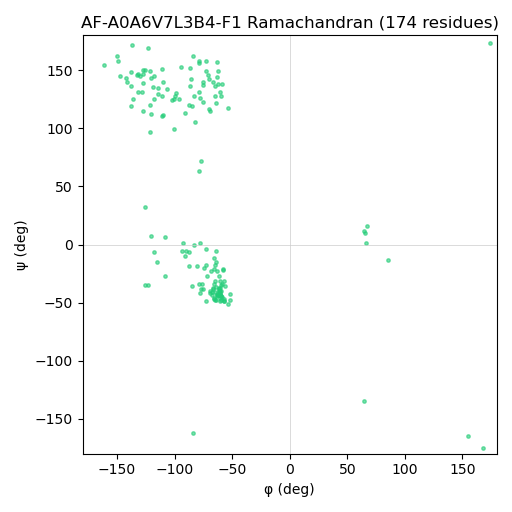8.06 102 PHE A O 1
ATOM 756 N N . ASP A 1 103 ? 10.458 -1.879 -0.915 1.00 98.38 103 ASP A N 1
ATOM 757 C CA . ASP A 1 103 ? 10.309 -3.170 -0.247 1.00 98.38 103 ASP A CA 1
ATOM 758 C C . ASP A 1 103 ? 9.383 -4.057 -1.092 1.00 98.38 103 ASP A C 1
ATOM 760 O O . ASP A 1 103 ? 8.158 -3.895 -1.079 1.00 98.38 103 ASP A O 1
ATOM 764 N N . GLN A 1 104 ? 9.972 -4.963 -1.875 1.00 98.44 104 GLN A N 1
ATOM 765 C CA . GLN A 1 104 ? 9.227 -5.819 -2.801 1.00 98.44 104 GLN A CA 1
ATOM 766 C C . GLN A 1 104 ? 8.276 -6.803 -2.117 1.00 98.44 104 GLN A C 1
ATOM 768 O O . GLN A 1 104 ? 7.227 -7.109 -2.685 1.00 98.44 104 GLN A O 1
ATOM 773 N N . GLU A 1 105 ? 8.598 -7.285 -0.916 1.00 98.69 105 GLU A N 1
ATOM 774 C CA . GLU A 1 105 ? 7.745 -8.227 -0.189 1.00 98.69 105 GLU A CA 1
ATOM 775 C C . GLU A 1 105 ? 6.510 -7.504 0.353 1.00 98.69 105 GLU A C 1
ATOM 777 O O . GLU A 1 105 ? 5.373 -7.918 0.104 1.00 98.69 105 GLU A O 1
ATOM 782 N N . ALA A 1 106 ? 6.715 -6.360 1.016 1.00 98.50 106 ALA A N 1
ATOM 783 C CA . ALA A 1 106 ? 5.619 -5.537 1.510 1.00 98.50 106 ALA A CA 1
ATOM 784 C C . ALA A 1 106 ? 4.743 -5.019 0.360 1.00 98.50 106 ALA A C 1
ATOM 786 O O . ALA A 1 106 ? 3.514 -5.088 0.444 1.00 98.50 106 ALA A O 1
ATOM 787 N N . ALA A 1 107 ? 5.347 -4.549 -0.737 1.00 98.56 107 ALA A N 1
ATOM 788 C CA . ALA A 1 107 ? 4.613 -4.102 -1.917 1.00 98.56 107 ALA A CA 1
ATOM 789 C C . ALA A 1 107 ? 3.774 -5.232 -2.529 1.00 98.56 107 ALA A C 1
ATOM 791 O O . ALA A 1 107 ? 2.610 -5.009 -2.865 1.00 98.56 107 ALA A O 1
ATOM 792 N N . ALA A 1 108 ? 4.318 -6.450 -2.626 1.00 98.56 108 ALA A N 1
ATOM 793 C CA . ALA A 1 108 ? 3.584 -7.600 -3.142 1.00 98.56 108 ALA A CA 1
ATOM 794 C C . ALA A 1 108 ? 2.374 -7.951 -2.264 1.00 98.56 108 ALA A C 1
ATOM 796 O O . ALA A 1 108 ? 1.284 -8.181 -2.793 1.00 98.56 108 ALA A O 1
ATOM 797 N N . VAL A 1 109 ? 2.515 -7.923 -0.934 1.00 98.56 109 VAL A N 1
ATOM 798 C CA . VAL A 1 109 ? 1.401 -8.173 -0.001 1.00 98.56 109 VAL A CA 1
ATOM 799 C C . VAL A 1 109 ? 0.354 -7.054 -0.061 1.00 98.56 109 VAL A C 1
ATOM 801 O O . VAL A 1 109 ? -0.845 -7.337 -0.065 1.00 98.56 109 VAL A O 1
ATOM 804 N N . LEU A 1 110 ? 0.773 -5.787 -0.146 1.00 98.69 110 LEU A N 1
ATOM 805 C CA . LEU A 1 110 ? -0.140 -4.646 -0.287 1.00 98.69 110 LEU A CA 1
ATOM 806 C C . LEU A 1 110 ? -0.935 -4.713 -1.596 1.00 98.69 110 LEU A C 1
ATOM 808 O O . LEU A 1 110 ? -2.151 -4.517 -1.588 1.00 98.69 110 LEU A O 1
ATOM 812 N N . MET A 1 111 ? -0.270 -5.052 -2.700 1.00 98.19 111 MET A N 1
ATOM 813 C CA . MET A 1 111 ? -0.911 -5.241 -4.001 1.00 98.19 111 MET A CA 1
ATOM 814 C C . MET A 1 111 ? -1.838 -6.453 -4.015 1.00 98.19 111 MET A C 1
ATOM 816 O O . MET A 1 111 ? -2.928 -6.366 -4.571 1.00 98.19 111 MET A O 1
ATOM 820 N N . SER A 1 112 ? -1.464 -7.541 -3.335 1.00 98.00 112 SER A N 1
ATOM 821 C CA . SER A 1 112 ? -2.336 -8.706 -3.134 1.00 98.00 112 SER A CA 1
ATOM 822 C C . SER A 1 112 ? -3.614 -8.325 -2.389 1.00 98.00 112 SER A C 1
ATOM 824 O O . SER A 1 112 ? -4.705 -8.644 -2.849 1.00 98.00 112 SER A O 1
ATOM 826 N N . ARG A 1 113 ? -3.508 -7.581 -1.279 1.00 98.12 113 ARG A N 1
ATOM 827 C CA . ARG A 1 113 ? -4.681 -7.104 -0.526 1.00 98.12 113 ARG A CA 1
ATOM 828 C C . ARG A 1 113 ? -5.591 -6.224 -1.378 1.00 98.12 113 ARG A C 1
ATOM 830 O O . ARG A 1 113 ? -6.805 -6.354 -1.287 1.00 98.12 113 ARG A O 1
ATOM 837 N N . LEU A 1 114 ? -5.015 -5.353 -2.208 1.00 97.25 114 LEU A N 1
ATOM 838 C CA . LEU A 1 114 ? -5.784 -4.499 -3.110 1.00 97.25 114 LEU A CA 1
ATOM 839 C C . LEU A 1 114 ? -6.458 -5.302 -4.233 1.00 97.25 114 LEU A C 1
ATOM 841 O O . LEU A 1 114 ? -7.605 -5.025 -4.566 1.00 97.25 114 LEU A O 1
ATOM 845 N N . ALA A 1 115 ? -5.768 -6.297 -4.793 1.00 97.12 115 ALA A N 1
ATOM 846 C CA . ALA A 1 115 ? -6.314 -7.182 -5.816 1.00 97.12 115 ALA A CA 1
ATOM 847 C C . ALA A 1 115 ? -7.485 -8.017 -5.287 1.00 97.12 115 ALA A C 1
ATOM 849 O O . ALA A 1 115 ? -8.536 -8.042 -5.915 1.00 97.12 115 ALA A O 1
ATOM 850 N N . VAL A 1 116 ? -7.324 -8.645 -4.119 1.00 96.44 116 VAL A N 1
ATOM 851 C CA . VAL A 1 116 ? -8.379 -9.451 -3.487 1.00 96.44 116 VAL A CA 1
ATOM 852 C C . VAL A 1 116 ? -9.580 -8.584 -3.128 1.00 96.44 116 VAL A C 1
ATOM 854 O O . VAL A 1 116 ? -10.701 -8.951 -3.445 1.00 96.44 116 VAL A O 1
ATOM 857 N N . PHE A 1 117 ? -9.353 -7.399 -2.554 1.00 95.94 117 PHE A N 1
ATOM 858 C CA . PHE A 1 117 ? -10.441 -6.464 -2.264 1.00 95.94 117 PHE A CA 1
ATOM 859 C C . PHE A 1 117 ? -11.193 -6.035 -3.534 1.00 95.94 117 PHE A C 1
ATOM 861 O O . PHE A 1 117 ? -12.412 -5.937 -3.527 1.00 95.94 117 PHE A O 1
ATOM 868 N N . ARG A 1 118 ? -10.484 -5.801 -4.647 1.00 94.88 118 ARG A N 1
ATOM 869 C CA . ARG A 1 118 ? -11.121 -5.510 -5.943 1.00 94.88 118 ARG A CA 1
ATOM 870 C C . ARG A 1 118 ? -11.927 -6.695 -6.466 1.00 94.88 118 ARG A C 1
ATOM 872 O O . ARG A 1 118 ? -13.027 -6.484 -6.956 1.00 94.88 118 ARG A O 1
ATOM 879 N N . ALA A 1 119 ? -11.418 -7.917 -6.321 1.00 93.94 119 ALA A N 1
ATOM 880 C CA . ALA A 1 119 ? -12.100 -9.138 -6.754 1.00 93.94 119 ALA A CA 1
ATOM 881 C C . ALA A 1 119 ? -13.419 -9.413 -6.009 1.00 93.94 119 ALA A C 1
ATOM 883 O O . ALA A 1 119 ? -14.221 -10.212 -6.475 1.00 93.94 119 ALA A O 1
ATOM 884 N N . GLU A 1 120 ? -13.683 -8.743 -4.879 1.00 90.50 120 GLU A N 1
ATOM 885 C CA . GLU A 1 120 ? -14.997 -8.799 -4.223 1.00 90.50 120 GLU A CA 1
ATOM 886 C C . GLU A 1 120 ? -16.100 -8.102 -5.041 1.00 90.50 120 GLU A C 1
ATOM 888 O O . GLU A 1 120 ? -17.279 -8.384 -4.836 1.00 90.50 120 GLU A O 1
ATOM 893 N N . SER A 1 121 ? -15.743 -7.173 -5.938 1.00 89.06 121 SER A N 1
ATOM 894 C CA . SER A 1 121 ? -16.692 -6.376 -6.738 1.00 89.06 121 SER A CA 1
ATOM 895 C C . SER A 1 121 ? -16.486 -6.500 -8.252 1.00 89.06 121 SER A C 1
ATOM 897 O O . SER A 1 121 ? -17.460 -6.461 -9.001 1.00 89.06 121 SER A O 1
ATOM 899 N N . ASP A 1 122 ? -15.239 -6.636 -8.698 1.00 89.94 122 ASP A N 1
ATOM 900 C CA . ASP A 1 122 ? -14.846 -6.742 -10.104 1.00 89.94 122 ASP A CA 1
ATOM 901 C C . ASP A 1 122 ? -14.713 -8.218 -10.527 1.00 89.94 122 ASP A C 1
ATOM 903 O O . ASP A 1 122 ? -14.369 -9.078 -9.716 1.00 89.94 122 ASP A O 1
ATOM 907 N N . ASP A 1 123 ? -14.906 -8.519 -11.816 1.00 88.44 123 ASP A N 1
ATOM 908 C CA . ASP A 1 123 ? -14.704 -9.875 -12.349 1.00 88.44 123 ASP A CA 1
ATOM 909 C C . ASP A 1 123 ? -13.207 -10.260 -12.389 1.00 88.44 123 ASP A C 1
ATOM 911 O O . ASP A 1 123 ? -12.324 -9.437 -12.667 1.00 88.44 123 ASP A O 1
ATOM 915 N N . GLY A 1 124 ? -12.910 -11.540 -12.155 1.00 86.81 124 GLY A N 1
ATOM 916 C CA . GLY A 1 124 ? -11.552 -12.080 -12.029 1.00 86.81 124 GLY A CA 1
ATOM 917 C C . GLY A 1 124 ? -10.615 -11.712 -13.192 1.00 86.81 124 GLY A C 1
ATOM 918 O O . GLY A 1 124 ? -9.503 -11.229 -12.947 1.00 86.81 124 GLY A O 1
ATOM 919 N N . PRO A 1 125 ? -11.023 -11.852 -14.471 1.00 93.12 125 PRO A N 1
ATOM 920 C CA . PRO A 1 125 ? -10.213 -11.444 -15.617 1.00 93.12 125 PRO A CA 1
ATOM 921 C C . PRO A 1 125 ? -9.826 -9.959 -15.621 1.00 93.12 125 PRO A C 1
ATOM 923 O O . PRO A 1 125 ? -8.726 -9.619 -16.067 1.00 93.12 125 PRO A O 1
ATOM 926 N N . ASP A 1 126 ? -10.685 -9.069 -15.126 1.00 94.69 126 ASP A N 1
ATOM 927 C CA . ASP A 1 126 ? -10.395 -7.634 -15.076 1.00 94.69 126 ASP A CA 1
ATOM 928 C C . ASP A 1 126 ? -9.411 -7.294 -13.958 1.00 94.69 126 ASP A C 1
ATOM 930 O O . ASP A 1 126 ? -8.470 -6.521 -14.180 1.00 94.69 126 ASP A O 1
ATOM 934 N N . VAL A 1 127 ? -9.529 -7.960 -12.806 1.00 95.81 127 VAL A N 1
ATOM 935 C CA . VAL A 1 127 ? -8.532 -7.875 -11.730 1.00 95.81 127 VAL A CA 1
ATOM 936 C C . VAL A 1 127 ? -7.167 -8.367 -12.219 1.00 95.81 127 VAL A C 1
ATOM 938 O O . VAL A 1 127 ? -6.158 -7.693 -12.004 1.00 95.81 127 VAL A O 1
ATOM 941 N N . LEU A 1 128 ? -7.116 -9.483 -12.954 1.00 96.31 128 LEU A N 1
ATOM 942 C CA . LEU A 1 128 ? -5.876 -10.008 -13.538 1.00 96.31 128 LEU A CA 1
ATOM 943 C C . LEU A 1 128 ? -5.232 -9.020 -14.518 1.00 96.31 128 LEU A C 1
ATOM 945 O O . LEU A 1 128 ? -4.034 -8.743 -14.419 1.00 96.31 128 LEU A O 1
ATOM 949 N N . ARG A 1 129 ? -6.022 -8.430 -15.426 1.00 97.00 129 ARG A N 1
ATOM 950 C CA . ARG A 1 129 ? -5.538 -7.386 -16.348 1.00 97.00 129 ARG A CA 1
ATOM 951 C C . ARG A 1 129 ? -5.017 -6.168 -15.595 1.00 97.00 129 ARG A C 1
ATOM 953 O O . ARG A 1 129 ? -4.043 -5.550 -16.028 1.00 97.00 129 ARG A O 1
ATOM 960 N N . TRP A 1 130 ? -5.657 -5.796 -14.490 1.00 97.19 130 TRP A N 1
ATOM 961 C CA . TRP A 1 130 ? -5.202 -4.693 -13.653 1.00 97.19 130 TRP A CA 1
ATOM 962 C C . TRP A 1 130 ? -3.855 -5.005 -12.985 1.00 97.19 130 TRP A C 1
ATOM 964 O O . TRP A 1 130 ? -2.944 -4.182 -13.095 1.00 97.19 130 TRP A O 1
ATOM 974 N N . ILE A 1 131 ? -3.685 -6.193 -12.390 1.00 97.69 131 ILE A N 1
ATOM 975 C CA . ILE A 1 131 ? -2.403 -6.638 -11.810 1.00 97.69 131 ILE A CA 1
ATOM 976 C C . ILE A 1 131 ? -1.299 -6.604 -12.875 1.00 97.69 131 ILE A C 1
ATOM 978 O O . ILE A 1 131 ? -0.246 -6.007 -12.644 1.00 97.69 131 ILE A O 1
ATOM 982 N N . ASP A 1 132 ? -1.556 -7.169 -14.060 1.00 97.88 132 ASP A N 1
ATOM 983 C CA . ASP A 1 132 ? -0.594 -7.200 -15.168 1.00 97.88 132 ASP A CA 1
ATOM 984 C C . ASP A 1 132 ? -0.182 -5.787 -15.601 1.00 97.88 132 ASP A C 1
ATOM 986 O O . ASP A 1 132 ? 1.005 -5.494 -15.750 1.00 97.88 132 ASP A O 1
ATOM 990 N N . ARG A 1 133 ? -1.146 -4.866 -15.735 1.00 98.38 133 ARG A N 1
ATOM 991 C CA . ARG A 1 133 ? -0.862 -3.460 -16.062 1.00 98.38 133 ARG A CA 1
ATOM 992 C C . ARG A 1 133 ? -0.009 -2.781 -14.992 1.00 98.38 133 ARG A C 1
ATOM 994 O O . ARG A 1 133 ? 0.859 -1.984 -15.343 1.00 98.38 133 ARG A O 1
ATOM 1001 N N . MET A 1 134 ? -0.253 -3.051 -13.709 1.00 98.38 134 MET A N 1
ATOM 1002 C CA . MET A 1 134 ? 0.544 -2.468 -12.622 1.00 98.38 134 MET A CA 1
ATOM 1003 C C . MET A 1 134 ? 1.967 -3.030 -12.607 1.00 98.38 134 MET A C 1
ATOM 1005 O O . MET A 1 134 ? 2.918 -2.258 -12.477 1.00 98.38 134 MET A O 1
ATOM 1009 N N . LEU A 1 135 ? 2.124 -4.340 -12.816 1.00 98.44 135 LEU A N 1
ATOM 1010 C CA . LEU A 1 135 ? 3.430 -4.986 -12.928 1.00 98.44 135 LEU A CA 1
ATOM 1011 C C . LEU A 1 135 ? 4.236 -4.421 -14.106 1.00 98.44 135 LEU A C 1
ATOM 1013 O O . LEU A 1 135 ? 5.383 -4.023 -13.921 1.00 98.44 135 LEU A O 1
ATOM 1017 N N . ILE A 1 136 ? 3.628 -4.317 -15.292 1.00 98.31 136 ILE A N 1
ATOM 1018 C CA . ILE A 1 136 ? 4.294 -3.768 -16.482 1.00 98.31 136 ILE A CA 1
ATOM 1019 C C . ILE A 1 136 ? 4.743 -2.324 -16.236 1.00 98.31 136 ILE A C 1
ATOM 1021 O O . ILE A 1 136 ? 5.882 -1.988 -16.546 1.00 98.31 136 ILE A O 1
ATOM 1025 N N . ARG A 1 137 ? 3.896 -1.476 -15.633 1.00 98.25 137 ARG A N 1
ATOM 1026 C CA . ARG A 1 137 ? 4.261 -0.083 -15.311 1.00 98.25 137 ARG A CA 1
ATOM 1027 C C . ARG A 1 137 ? 5.444 0.005 -14.350 1.00 98.25 137 ARG A C 1
ATOM 1029 O O . ARG A 1 137 ? 6.297 0.871 -14.523 1.00 98.25 137 ARG A O 1
ATOM 1036 N N . LEU A 1 138 ? 5.500 -0.872 -13.349 1.00 97.94 138 LEU A N 1
ATOM 1037 C CA . LEU A 1 138 ? 6.622 -0.938 -12.415 1.00 97.94 138 LEU A CA 1
ATOM 1038 C C . LEU A 1 138 ? 7.909 -1.358 -13.139 1.00 97.94 138 LEU A C 1
ATOM 1040 O O . LEU A 1 138 ? 8.914 -0.660 -13.023 1.00 97.94 138 LEU A O 1
ATOM 1044 N N . CYS A 1 139 ? 7.857 -2.415 -13.954 1.00 97.81 139 CYS A N 1
ATOM 1045 C CA . CYS A 1 139 ? 8.994 -2.868 -14.758 1.00 97.81 139 CYS A CA 1
ATOM 1046 C C . CYS A 1 139 ? 9.475 -1.799 -15.750 1.00 97.81 139 CYS A C 1
ATOM 1048 O O . CYS A 1 139 ? 10.672 -1.584 -15.884 1.00 97.81 139 CYS A O 1
ATOM 1050 N N . GLN A 1 140 ? 8.563 -1.087 -16.414 1.00 96.94 140 GLN A N 1
ATOM 1051 C CA . GLN A 1 140 ? 8.915 -0.012 -17.347 1.00 96.94 140 GLN A CA 1
ATOM 1052 C C . GLN A 1 140 ? 9.584 1.178 -16.658 1.00 96.94 140 GLN A C 1
ATOM 1054 O O . GLN A 1 140 ? 10.417 1.835 -17.278 1.00 96.94 140 GLN A O 1
ATOM 1059 N N . LYS A 1 141 ? 9.193 1.476 -15.411 1.00 95.81 141 LYS A N 1
ATOM 1060 C CA . LYS A 1 141 ? 9.685 2.633 -14.656 1.00 95.81 141 LYS A CA 1
ATOM 1061 C C . LYS A 1 141 ? 11.001 2.368 -13.924 1.00 95.81 141 LYS A C 1
ATOM 1063 O O . LYS A 1 141 ? 11.794 3.294 -13.790 1.00 95.81 141 LYS A O 1
ATOM 1068 N N . PHE A 1 142 ? 11.199 1.154 -13.415 1.00 96.31 142 PHE A N 1
ATOM 1069 C CA . PHE A 1 142 ? 12.338 0.811 -12.553 1.00 96.31 142 PHE A CA 1
ATOM 1070 C C . PHE A 1 142 ? 13.265 -0.263 -13.137 1.00 96.31 142 PHE A C 1
ATOM 1072 O O . PHE A 1 142 ? 14.299 -0.548 -12.541 1.00 96.31 142 PHE A O 1
ATOM 1079 N N . GLY A 1 143 ? 12.909 -0.868 -14.270 1.00 96.38 143 GLY A N 1
ATOM 1080 C CA . GLY A 1 143 ? 13.776 -1.793 -14.992 1.00 96.38 143 GLY A CA 1
ATOM 1081 C C . GLY A 1 143 ? 14.713 -1.082 -15.959 1.00 96.38 143 GLY A C 1
ATOM 1082 O O . GLY A 1 143 ? 14.395 -0.023 -16.499 1.00 96.38 143 GLY A O 1
ATOM 1083 N N . GLU A 1 144 ? 15.855 -1.710 -16.202 1.00 97.06 144 GLU A N 1
ATOM 1084 C CA . GLU A 1 144 ? 16.834 -1.289 -17.199 1.00 97.06 144 GLU A CA 1
ATOM 1085 C C . GLU A 1 144 ? 16.646 -2.137 -18.454 1.00 97.06 144 GLU A C 1
ATOM 1087 O O . GLU A 1 144 ? 16.584 -3.364 -18.374 1.00 97.06 144 GLU A O 1
ATOM 1092 N N . TYR A 1 145 ? 16.503 -1.494 -19.611 1.00 98.19 145 TYR A N 1
ATOM 1093 C CA . TYR A 1 145 ? 16.335 -2.174 -20.892 1.00 98.19 145 TYR A CA 1
ATOM 1094 C C . TYR A 1 145 ? 16.653 -1.241 -22.057 1.00 98.19 145 TYR A C 1
ATOM 1096 O O . TYR A 1 145 ? 16.500 -0.021 -21.976 1.00 98.19 145 TYR A O 1
ATOM 1104 N N . SER A 1 146 ? 17.050 -1.844 -23.170 1.00 98.00 146 SER A N 1
ATOM 1105 C CA . SER A 1 146 ? 17.047 -1.206 -24.479 1.00 98.00 146 SER A CA 1
ATOM 1106 C C . SER A 1 146 ? 15.676 -1.383 -25.116 1.00 98.00 146 SER A C 1
ATOM 1108 O O . SER A 1 146 ? 15.069 -2.455 -25.053 1.00 98.00 146 SER A O 1
ATOM 1110 N N . LYS A 1 147 ? 15.162 -0.309 -25.717 1.00 96.62 147 LYS A N 1
ATOM 1111 C CA . LYS A 1 147 ? 13.868 -0.349 -26.397 1.00 96.62 147 LYS A CA 1
ATOM 1112 C C . LYS A 1 147 ? 13.904 -1.404 -27.509 1.00 96.62 147 LYS A C 1
ATOM 1114 O O . LYS A 1 147 ? 14.888 -1.499 -28.233 1.00 96.62 147 LYS A O 1
ATOM 1119 N N . ASP A 1 148 ? 12.823 -2.169 -27.618 1.00 96.12 148 ASP A N 1
ATOM 1120 C CA . ASP A 1 148 ? 12.625 -3.209 -28.633 1.00 96.12 148 ASP A CA 1
ATOM 1121 C C . ASP A 1 148 ? 13.601 -4.412 -28.543 1.00 96.12 148 ASP A C 1
ATOM 1123 O O . ASP A 1 148 ? 13.580 -5.273 -29.420 1.00 96.12 148 ASP A O 1
ATOM 1127 N N . ASP A 1 149 ? 14.379 -4.546 -27.454 1.00 97.75 149 ASP A N 1
ATOM 1128 C CA . ASP A 1 149 ? 15.191 -5.739 -27.144 1.00 97.75 149 ASP A CA 1
ATOM 1129 C C . ASP A 1 149 ? 14.801 -6.367 -25.787 1.00 97.75 149 ASP A C 1
ATOM 1131 O O . ASP A 1 149 ? 15.304 -5.956 -24.734 1.00 97.75 149 ASP A O 1
ATOM 1135 N N . PRO A 1 150 ? 13.944 -7.406 -25.772 1.00 96.62 150 PRO A N 1
ATOM 1136 C CA . PRO A 1 150 ? 13.522 -8.075 -24.541 1.00 96.62 150 PRO A CA 1
ATOM 1137 C C . PRO A 1 150 ? 14.657 -8.742 -23.747 1.00 96.62 150 PRO A C 1
ATOM 1139 O O . PRO A 1 150 ? 14.543 -8.877 -22.529 1.00 96.62 150 PRO A O 1
ATOM 1142 N N . ASN A 1 151 ? 15.753 -9.155 -24.396 1.00 98.06 151 ASN A N 1
ATOM 1143 C CA . ASN A 1 151 ? 16.846 -9.866 -23.719 1.00 98.06 151 ASN A CA 1
ATOM 1144 C C . ASN A 1 151 ? 17.698 -8.936 -22.844 1.00 98.06 151 ASN A C 1
ATOM 1146 O O . ASN A 1 151 ? 18.369 -9.399 -21.912 1.00 98.06 151 ASN A O 1
ATOM 1150 N N . SER A 1 152 ? 17.633 -7.631 -23.123 1.00 98.19 152 SER A N 1
ATOM 1151 C CA . SER A 1 152 ? 18.309 -6.584 -22.361 1.00 98.19 152 SER A CA 1
ATOM 1152 C C . SER A 1 152 ? 17.681 -6.312 -20.993 1.00 98.19 152 SER A C 1
ATOM 1154 O O . SER A 1 152 ? 18.338 -5.712 -20.147 1.00 98.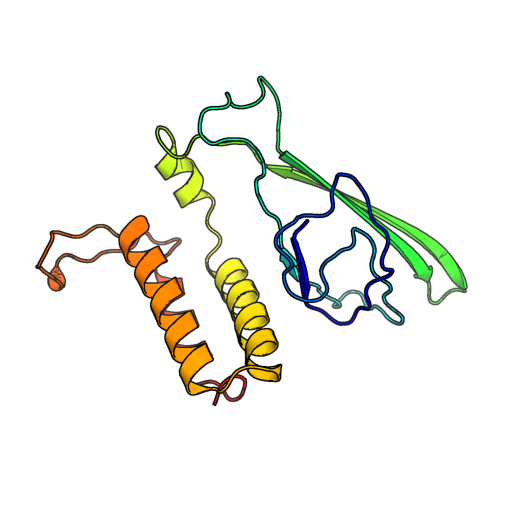19 152 SER A O 1
ATOM 1156 N N . PHE A 1 153 ? 16.436 -6.748 -20.755 1.00 98.38 153 PHE A N 1
ATOM 1157 C CA . PHE A 1 153 ? 15.704 -6.379 -19.547 1.00 98.38 153 PHE A CA 1
ATOM 1158 C C . PHE A 1 153 ? 16.358 -6.939 -18.279 1.00 98.38 153 PHE A C 1
ATOM 1160 O O . PHE A 1 153 ? 16.626 -8.143 -18.159 1.00 98.38 153 PHE A O 1
ATOM 1167 N N . ARG A 1 154 ? 16.595 -6.052 -17.312 1.00 98.00 154 ARG A N 1
ATOM 1168 C CA . ARG A 1 154 ? 17.140 -6.363 -15.989 1.00 98.00 154 ARG A CA 1
ATOM 1169 C C . ARG A 1 154 ? 16.397 -5.578 -14.909 1.00 98.00 154 ARG A C 1
ATOM 1171 O O . ARG A 1 154 ? 15.933 -4.461 -15.128 1.00 98.00 154 ARG A O 1
ATOM 1178 N N . LEU A 1 155 ? 16.300 -6.180 -13.726 1.00 97.62 155 LEU A N 1
ATOM 1179 C CA . LEU A 1 155 ? 15.790 -5.550 -12.510 1.00 97.62 155 LEU A CA 1
ATOM 1180 C C . LEU A 1 155 ? 16.876 -5.581 -11.441 1.00 97.62 155 LEU A C 1
ATOM 1182 O O . LEU A 1 155 ? 17.599 -6.571 -11.320 1.00 97.62 155 LEU A O 1
ATOM 1186 N N . ALA A 1 156 ? 16.947 -4.516 -10.646 1.00 96.94 156 ALA A N 1
ATOM 1187 C CA . ALA A 1 156 ? 17.766 -4.494 -9.444 1.00 96.94 156 ALA A CA 1
ATOM 1188 C C . ALA A 1 156 ? 17.279 -5.541 -8.423 1.00 96.94 156 ALA A C 1
ATOM 1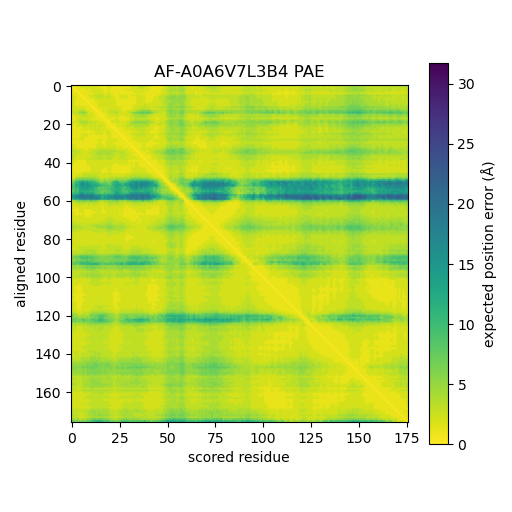190 O O . ALA A 1 156 ? 16.114 -5.951 -8.431 1.00 96.94 156 ALA A O 1
ATOM 1191 N N . GLU A 1 157 ? 18.169 -5.962 -7.523 1.00 97.00 157 GLU A N 1
ATOM 1192 C CA . GLU A 1 157 ? 17.919 -7.029 -6.542 1.00 97.00 157 GLU A CA 1
ATOM 1193 C C . GLU A 1 157 ? 16.631 -6.804 -5.734 1.00 97.00 157 GLU A C 1
ATOM 1195 O O . GLU A 1 157 ? 15.810 -7.714 -5.591 1.00 97.00 157 GLU A O 1
ATOM 1200 N N . ASN A 1 158 ? 16.391 -5.564 -5.305 1.00 96.56 158 ASN A N 1
ATOM 1201 C CA . ASN A 1 158 ? 15.225 -5.174 -4.518 1.00 96.56 158 ASN A CA 1
ATOM 1202 C C . ASN A 1 158 ? 13.900 -5.134 -5.305 1.00 96.56 158 ASN A C 1
ATOM 1204 O O . ASN A 1 158 ? 12.857 -4.920 -4.696 1.00 96.56 158 ASN A O 1
ATOM 1208 N N . PHE A 1 159 ? 13.919 -5.364 -6.622 1.00 98.31 159 PHE A N 1
ATOM 1209 C CA . PHE A 1 159 ? 12.731 -5.551 -7.469 1.00 98.31 159 PHE A CA 1
ATOM 1210 C C . PHE A 1 159 ? 12.633 -6.956 -8.076 1.00 98.31 159 PHE A C 1
ATOM 1212 O O . PHE A 1 159 ? 11.584 -7.325 -8.603 1.00 98.31 159 PHE A O 1
ATOM 1219 N N . SER A 1 160 ? 13.720 -7.726 -8.050 1.00 97.75 160 SER A N 1
ATOM 1220 C CA . SER A 1 160 ? 13.871 -8.969 -8.812 1.00 97.75 160 SER A CA 1
ATOM 1221 C C . SER A 1 160 ? 12.837 -10.056 -8.483 1.00 97.75 160 SER A C 1
ATOM 1223 O O . SER A 1 160 ? 12.427 -10.794 -9.380 1.00 97.75 160 SER A O 1
ATOM 1225 N N . LEU A 1 161 ? 12.351 -10.126 -7.238 1.00 98.38 161 LEU A N 1
ATOM 1226 C CA . LEU A 1 161 ? 11.347 -11.105 -6.799 1.00 98.38 161 LEU A CA 1
ATOM 1227 C C . LEU A 1 161 ? 9.912 -10.619 -7.021 1.00 98.38 161 LEU A C 1
ATOM 1229 O O . LEU A 1 161 ? 8.984 -11.428 -7.063 1.00 98.38 161 LEU A O 1
ATOM 1233 N N . TYR A 1 162 ? 9.702 -9.313 -7.199 1.00 98.69 162 TYR A N 1
ATOM 1234 C CA . TYR A 1 162 ? 8.364 -8.744 -7.345 1.00 98.69 162 TYR A CA 1
ATOM 1235 C C . TYR A 1 162 ? 7.558 -9.367 -8.508 1.00 98.69 162 TYR A C 1
ATOM 1237 O O . TYR A 1 162 ? 6.416 -9.783 -8.274 1.00 98.69 162 TYR A O 1
ATOM 1245 N N . PRO A 1 163 ? 8.109 -9.545 -9.732 1.00 98.56 163 PRO A N 1
ATOM 1246 C CA . PRO A 1 163 ? 7.408 -10.261 -10.800 1.00 98.56 163 PRO A CA 1
ATOM 1247 C C . PRO A 1 163 ? 7.062 -11.710 -10.438 1.00 98.56 163 PRO A C 1
ATOM 1249 O O . PRO A 1 163 ? 5.995 -12.196 -10.816 1.00 98.56 163 PRO A O 1
ATOM 1252 N N . GLN A 1 164 ? 7.924 -12.395 -9.678 1.00 98.56 164 GLN A N 1
ATOM 1253 C CA . GLN A 1 164 ? 7.676 -13.765 -9.229 1.00 98.56 164 GLN A CA 1
ATOM 1254 C C . GLN A 1 164 ? 6.509 -13.821 -8.234 1.00 98.56 164 GLN A C 1
ATOM 1256 O O . GLN A 1 164 ? 5.621 -14.663 -8.384 1.00 98.56 164 GLN A O 1
ATOM 1261 N N . PHE A 1 165 ? 6.437 -12.893 -7.275 1.00 98.62 165 PHE A N 1
ATOM 1262 C CA . PHE A 1 165 ? 5.280 -12.787 -6.382 1.00 98.62 165 PHE A CA 1
ATOM 1263 C C . PHE A 1 165 ? 3.985 -12.544 -7.161 1.00 98.62 165 PHE A C 1
ATOM 1265 O O . PHE A 1 165 ? 2.991 -13.234 -6.931 1.00 98.62 165 PHE A O 1
ATOM 1272 N N . MET A 1 166 ? 3.999 -11.626 -8.133 1.00 98.50 166 MET A N 1
ATOM 1273 C CA . MET A 1 166 ? 2.824 -11.344 -8.968 1.00 98.50 166 MET A CA 1
ATOM 1274 C C . MET A 1 166 ? 2.418 -12.549 -9.825 1.00 98.50 166 MET A C 1
ATOM 1276 O O . MET A 1 166 ? 1.226 -12.816 -9.975 1.00 98.50 166 MET A O 1
ATOM 1280 N N . TYR A 1 167 ? 3.385 -13.326 -10.329 1.00 98.19 167 TYR A N 1
ATOM 1281 C CA . TYR A 1 167 ? 3.141 -14.581 -11.044 1.00 98.19 167 TYR A CA 1
ATOM 1282 C C . TYR A 1 167 ? 2.429 -15.628 -10.179 1.00 98.19 167 TYR A C 1
ATOM 1284 O O . TYR A 1 167 ? 1.583 -16.367 -10.692 1.00 98.19 167 TYR A O 1
ATOM 1292 N N . HIS A 1 168 ? 2.748 -15.726 -8.888 1.00 98.25 168 HIS A N 1
ATOM 1293 C CA . HIS A 1 168 ? 2.054 -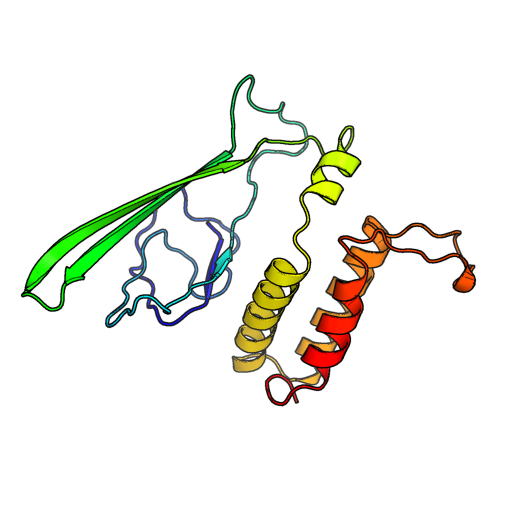16.635 -7.972 1.00 98.25 168 HIS A CA 1
ATOM 1294 C C . HIS A 1 168 ? 0.690 -16.092 -7.531 1.00 98.25 168 HIS A C 1
ATOM 1296 O O . HIS A 1 168 ? -0.281 -16.843 -7.563 1.00 98.25 168 HIS A O 1
ATOM 1302 N N . LEU A 1 169 ? 0.580 -14.796 -7.222 1.00 97.56 169 LEU A N 1
ATOM 1303 C CA . LEU A 1 169 ? -0.686 -14.146 -6.862 1.00 97.56 169 LEU A CA 1
ATOM 1304 C C . LEU A 1 169 ? -1.770 -14.377 -7.924 1.00 97.56 169 LEU A C 1
ATOM 1306 O O . LEU A 1 169 ? -2.860 -14.850 -7.611 1.00 97.56 169 LEU A O 1
ATOM 1310 N N . ARG A 1 170 ? -1.457 -14.103 -9.194 1.00 96.25 170 ARG A N 1
ATOM 1311 C CA . ARG A 1 170 ? -2.415 -14.157 -10.315 1.00 96.25 170 ARG A CA 1
ATOM 1312 C C . ARG A 1 170 ? -2.968 -15.555 -10.641 1.00 96.25 170 ARG A C 1
ATOM 1314 O O . ARG A 1 170 ? -3.861 -15.676 -11.469 1.00 96.25 170 ARG A O 1
ATOM 1321 N N . ARG A 1 171 ? -2.382 -16.612 -10.074 1.00 95.94 171 ARG A N 1
ATOM 1322 C CA . ARG A 1 171 ? -2.810 -18.018 -10.235 1.00 95.94 171 ARG A CA 1
ATOM 1323 C C . ARG A 1 171 ? -3.174 -18.659 -8.897 1.00 95.94 171 ARG A C 1
ATOM 1325 O O . ARG A 1 171 ? -3.339 -19.870 -8.813 1.00 95.94 171 ARG A O 1
ATOM 1332 N N . SER A 1 172 ? -3.209 -17.862 -7.836 1.00 96.25 172 SER A N 1
ATOM 1333 C CA . SER A 1 172 ? -3.614 -18.329 -6.520 1.00 96.25 172 SER A CA 1
ATOM 1334 C C . SER A 1 172 ? -5.135 -18.416 -6.438 1.00 96.25 172 SER A C 1
ATOM 1336 O O . SER A 1 172 ? -5.840 -17.688 -7.136 1.00 96.25 172 SER A O 1
ATOM 1338 N N . GLN A 1 173 ? -5.619 -19.231 -5.502 1.00 94.50 173 GLN A N 1
ATOM 1339 C CA . GLN A 1 173 ? -7.045 -19.368 -5.176 1.00 94.50 173 GLN A CA 1
ATOM 1340 C C . GLN A 1 173 ? -7.681 -18.084 -4.615 1.00 94.50 173 GLN A C 1
ATOM 1342 O O . GLN A 1 173 ? -8.870 -18.045 -4.329 1.00 94.50 173 GLN A O 1
ATOM 1347 N N . PHE A 1 174 ? -6.882 -17.039 -4.379 1.00 92.81 174 PHE A N 1
ATOM 1348 C CA . PHE A 1 174 ? -7.392 -15.742 -3.946 1.00 92.81 174 PHE A CA 1
ATOM 1349 C C . PHE A 1 174 ? -7.938 -14.906 -5.112 1.00 92.81 174 PHE A C 1
ATOM 1351 O O . PHE A 1 174 ? -8.637 -13.931 -4.861 1.00 92.81 174 PHE A O 1
ATOM 1358 N N . ILE A 1 175 ? -7.573 -15.235 -6.359 1.00 90.38 175 ILE A N 1
ATOM 1359 C CA . ILE A 1 175 ? -7.958 -14.484 -7.567 1.00 90.38 175 ILE A CA 1
ATOM 1360 C C . ILE A 1 175 ? -8.630 -15.384 -8.617 1.00 90.38 175 ILE A C 1
ATOM 1362 O O . ILE A 1 175 ? -9.503 -14.905 -9.337 1.00 90.38 175 ILE A O 1
ATOM 1366 N N . GLN A 1 176 ? -8.205 -16.648 -8.736 1.00 85.25 176 GLN A N 1
ATOM 1367 C CA . GLN A 1 176 ? -8.842 -17.670 -9.581 1.00 85.25 176 GLN A CA 1
ATOM 1368 C C . GLN A 1 176 ? -9.744 -18.570 -8.748 1.00 85.25 176 GLN A C 1
ATOM 1370 O O . GLN A 1 176 ? -10.814 -18.945 -9.271 1.00 85.25 176 GLN A O 1
#

Foldseek 3Di:
DQAKFFQWAAPLDDDPQFDPHHAHNGNHPDIDHPDDDPPGDMDDDHDDPDDLPDDQPVVDWDKDKDWDWDQDPVRDIDIDIDMDTHHDDRCVPPVVVVLVPAQLVVVLVNLLSRLLSVVVPDPLVVSLVVLVVVLVVCQVSQWDADPPDPVRTDHDPNCVCNVVSSVDSSPDPSRD

Sequence (176 aa):
VSGAIGPCVSLGVKGPAVGEQEVGLGGTCQWKFCSLTPSTTTALFFEVVNQHAAPIPQGGRGCIQFITQYQHSSGQRRIRVTTVARNWADASTSLHHISAGFDQEAAAVLMSRLAVFRAESDDGPDVLRWIDRMLIRLCQKFGEYSKDDPNSFRLAENFSLYPQFMYHLRRSQFIQ

pLDDT: mean 94.89, std 5.81, range [69.0, 98.75]

Secondary structure (DSSP, 8-state):
--EEESS-EE-----TT--SS--SEES-S-EE-SS--TT---EEE----S-TTSPPPTT-EEEEEEEEEEE-TTS-EEEEEEEEEEE---TTT-HHHHHHT--HHHHHHHHHHHHHHHHTTS-HHHHHHHHHHHHHHHHHHH-B--TT-GGG-B--HHHHTHHHHHHHHTTSTTT-